Protein AF-0000000082924301 (afdb_homodimer)

Organism: Haematococcus lacustris (NCBI:txid44745)

Structure (mmCIF, N/CA/C/O backbone):
data_AF-0000000082924301-model_v1
#
loop_
_entity.id
_entity.type
_entity.pdbx_description
1 polymer 'CRAL-TRIO domain-containing protein'
#
loop_
_atom_site.group_PDB
_atom_site.id
_atom_site.type_symbol
_atom_site.label_atom_id
_atom_site.label_alt_id
_atom_site.label_comp_id
_atom_site.label_asym_id
_atom_site.label_entity_id
_atom_site.label_seq_id
_atom_site.pdbx_PDB_ins_code
_atom_site.Cartn_x
_atom_site.Cartn_y
_atom_site.Cartn_z
_atom_site.occupancy
_atom_site.B_iso_or_equiv
_atom_site.auth_seq_id
_atom_site.auth_comp_id
_atom_site.auth_asym_id
_atom_site.auth_atom_id
_atom_site.pdbx_PDB_model_num
ATOM 1 N N . MET A 1 1 ? -32.969 -34.094 -11.984 1 27.08 1 MET A N 1
ATOM 2 C CA . MET A 1 1 ? -32.594 -33.188 -13.055 1 27.08 1 MET A CA 1
ATOM 3 C C . MET A 1 1 ? -31.312 -32.438 -12.688 1 27.08 1 MET A C 1
ATOM 5 O O . MET A 1 1 ? -31.266 -31.781 -11.641 1 27.08 1 MET A O 1
ATOM 9 N N . GLN A 1 2 ? -30.109 -32.938 -13.008 1 35.97 2 GLN A N 1
ATOM 10 C CA . GLN A 1 2 ? -28.781 -32.469 -12.633 1 35.97 2 GLN A CA 1
ATOM 11 C C . GLN A 1 2 ? -28.578 -31 -13.039 1 35.97 2 GLN A C 1
ATOM 13 O O . GLN A 1 2 ? -28.922 -30.609 -14.156 1 35.97 2 GLN A O 1
ATOM 18 N N . PRO A 1 3 ? -28.531 -30.078 -12.109 1 34.97 3 PRO A N 1
ATOM 19 C CA . PRO A 1 3 ? -28.453 -28.703 -12.586 1 34.97 3 PRO A CA 1
ATOM 20 C C . PRO A 1 3 ? -27.438 -28.516 -13.703 1 34.97 3 PRO A C 1
ATOM 22 O O . PRO A 1 3 ? -26.438 -29.25 -13.773 1 34.97 3 PRO A O 1
ATOM 25 N N . ALA A 1 4 ? -27.828 -28.078 -14.852 1 37.06 4 ALA A N 1
ATOM 26 C CA . ALA A 1 4 ? -27.031 -27.844 -16.047 1 37.06 4 ALA A CA 1
ATOM 27 C C . ALA A 1 4 ? -25.734 -27.109 -15.703 1 37.06 4 ALA A C 1
ATOM 29 O O . ALA A 1 4 ? -25.672 -26.359 -14.734 1 37.06 4 ALA A O 1
ATOM 30 N N . ALA A 1 5 ? -24.656 -27.625 -16.094 1 37.69 5 ALA A N 1
ATOM 31 C CA . ALA A 1 5 ? -23.297 -27.094 -16.125 1 37.69 5 ALA A CA 1
ATOM 32 C C . ALA A 1 5 ? -23.266 -25.656 -16.609 1 37.69 5 ALA A C 1
ATOM 34 O O . ALA A 1 5 ? -23.922 -25.312 -17.594 1 37.69 5 ALA A O 1
ATOM 35 N N . ASN A 1 6 ? -23.422 -24.672 -15.695 1 35.97 6 ASN A N 1
ATOM 36 C CA . ASN A 1 6 ? -23.266 -23.297 -16.156 1 35.97 6 ASN A CA 1
ATOM 37 C C . ASN A 1 6 ? -22.172 -23.188 -17.234 1 35.97 6 ASN A C 1
ATOM 39 O O . ASN A 1 6 ? -21.062 -23.672 -17.031 1 35.97 6 ASN A O 1
ATOM 43 N N . PRO A 1 7 ? -22.469 -23.188 -18.484 1 33.53 7 PRO A N 1
ATOM 44 C CA . PRO A 1 7 ? -21.469 -23.078 -19.547 1 33.53 7 PRO A CA 1
ATOM 45 C C . PRO A 1 7 ? -20.422 -22 -19.25 1 33.53 7 PRO A C 1
ATOM 47 O O . PRO A 1 7 ? -20.766 -20.828 -19.125 1 33.53 7 PRO A O 1
ATOM 50 N N . THR A 1 8 ? -19.672 -22.188 -18.266 1 33.56 8 THR A N 1
ATOM 51 C CA . THR A 1 8 ? -18.578 -21.234 -18.047 1 33.56 8 THR A CA 1
ATOM 52 C C . THR A 1 8 ? -17.875 -20.906 -19.359 1 33.56 8 THR A C 1
ATOM 54 O O . THR A 1 8 ? -17.422 -21.812 -20.062 1 33.56 8 THR A O 1
ATOM 57 N N . SER A 1 9 ? -18.406 -19.906 -20.109 1 33.94 9 SER A N 1
ATOM 58 C CA . SER A 1 9 ? -18.031 -19.328 -21.391 1 33.94 9 SER A CA 1
ATOM 59 C C . SER A 1 9 ? -16.547 -19.5 -21.672 1 33.94 9 SER A C 1
ATOM 61 O O . SER A 1 9 ? -15.766 -19.75 -20.75 1 33.94 9 SER A O 1
ATOM 63 N N . ALA A 1 10 ? -16.078 -19.062 -22.891 1 34.09 10 ALA A N 1
ATOM 64 C CA . ALA A 1 10 ? -14.812 -18.938 -23.625 1 34.09 10 ALA A CA 1
ATOM 65 C C . ALA A 1 10 ? -13.719 -18.359 -22.719 1 34.09 10 ALA A C 1
ATOM 67 O O . ALA A 1 10 ? -14.016 -17.656 -21.75 1 34.09 10 ALA A O 1
ATOM 68 N N . ALA A 1 11 ? -12.523 -18.781 -22.953 1 35.66 11 ALA A N 1
ATOM 69 C CA . ALA A 1 11 ? -11.227 -18.422 -22.391 1 35.66 11 ALA A CA 1
ATOM 70 C C . ALA A 1 11 ? -11.094 -16.906 -22.234 1 35.66 11 ALA A C 1
ATOM 72 O O . ALA A 1 11 ? -10.984 -16.188 -23.234 1 35.66 11 ALA A O 1
ATOM 73 N N . ASP A 1 12 ? -11.992 -16.219 -21.703 1 37.97 12 ASP A N 1
ATOM 74 C CA . ASP A 1 12 ? -11.523 -14.852 -21.5 1 37.97 12 ASP A CA 1
ATOM 75 C C . ASP A 1 12 ? -10.008 -14.82 -21.328 1 37.97 12 ASP A C 1
ATOM 77 O O . ASP A 1 12 ? -9.43 -15.68 -20.656 1 37.97 12 ASP A O 1
ATOM 81 N N . PRO A 1 13 ? -9.227 -14.234 -22.25 1 38.34 13 PRO A N 1
ATOM 82 C CA . PRO A 1 13 ? -7.789 -14.289 -21.969 1 38.34 13 PRO A CA 1
ATOM 83 C C . PRO A 1 13 ? -7.477 -14.289 -20.484 1 38.34 13 PRO A C 1
ATOM 85 O O . PRO A 1 13 ? -8.039 -13.492 -19.734 1 38.34 13 PRO A O 1
ATOM 88 N N . ARG A 1 14 ? -7.504 -15.328 -19.766 1 42.62 14 ARG A N 1
ATOM 89 C CA . ARG A 1 14 ? -6.953 -15.328 -18.406 1 42.62 14 ARG A CA 1
ATOM 90 C C . ARG A 1 14 ? -5.934 -14.203 -18.234 1 42.62 14 ARG A C 1
ATOM 92 O O . ARG A 1 14 ? -5.062 -14.016 -19.078 1 42.62 14 ARG A O 1
ATOM 99 N N . PRO A 1 15 ? -6.215 -13 -17.828 1 47.31 15 PRO A N 1
ATOM 100 C CA . PRO A 1 15 ? -5.078 -12.078 -17.844 1 47.31 15 PRO A CA 1
ATOM 101 C C . PRO A 1 15 ? -3.734 -12.797 -17.891 1 47.31 15 PRO A C 1
ATOM 103 O O . PRO A 1 15 ? -3.514 -13.75 -17.141 1 47.31 15 PRO A O 1
ATOM 106 N N . ASP A 1 16 ? -3.205 -13.125 -19.016 1 55.97 16 ASP A N 1
ATOM 107 C CA . ASP A 1 16 ? -1.852 -13.656 -19.141 1 55.97 16 ASP A CA 1
ATOM 108 C C . ASP A 1 16 ? -1.044 -13.391 -17.875 1 55.97 16 ASP A C 1
ATOM 110 O O . ASP A 1 16 ? -1.003 -12.258 -17.375 1 55.97 16 ASP A O 1
ATOM 114 N N . HIS A 1 17 ? -0.878 -14.391 -16.953 1 78.94 17 HIS A N 1
ATOM 115 C CA . HIS A 1 17 ? -0.059 -14.336 -15.75 1 78.94 17 HIS A CA 1
ATOM 116 C C . HIS A 1 17 ? 1.259 -13.617 -16.016 1 78.94 17 HIS A C 1
ATOM 118 O O . HIS A 1 17 ? 1.952 -13.914 -16.984 1 78.94 17 HIS A O 1
ATOM 124 N N . ILE A 1 18 ? 1.245 -12.367 -15.547 1 91.69 18 ILE A N 1
ATOM 125 C CA . ILE A 1 18 ? 2.508 -11.641 -15.609 1 91.69 18 ILE A CA 1
ATOM 126 C C . ILE A 1 18 ? 3.646 -12.539 -15.141 1 91.69 18 ILE A C 1
ATOM 128 O O . ILE A 1 18 ? 3.557 -13.164 -14.078 1 91.69 18 ILE A O 1
ATOM 132 N N . THR A 1 19 ? 4.629 -12.758 -16.016 1 93.88 19 THR A N 1
ATOM 133 C CA . THR A 1 19 ? 5.758 -13.609 -15.656 1 93.88 19 THR A CA 1
ATOM 134 C C . THR A 1 19 ? 6.91 -12.773 -15.102 1 93.88 19 THR A C 1
ATOM 136 O O . THR A 1 19 ? 6.977 -11.57 -15.336 1 93.88 19 THR A O 1
ATOM 139 N N . ALA A 1 20 ? 7.809 -13.43 -14.469 1 95.81 20 ALA A N 1
ATOM 140 C CA . ALA A 1 20 ? 8.992 -12.781 -13.906 1 95.81 20 ALA A CA 1
ATOM 141 C C . ALA A 1 20 ? 9.82 -12.117 -15 1 95.81 20 ALA A C 1
ATOM 143 O O . ALA A 1 20 ? 10.375 -11.039 -14.805 1 95.81 20 ALA A O 1
ATOM 144 N N . SER A 1 21 ? 9.883 -12.789 -16.094 1 96.44 21 SER A N 1
ATOM 145 C CA . SER A 1 21 ? 10.68 -12.273 -17.203 1 96.44 21 SER A CA 1
ATOM 146 C C . SER A 1 21 ? 10.117 -10.953 -17.719 1 96.44 21 SER A C 1
ATOM 148 O O . SER A 1 21 ? 10.875 -10.062 -18.125 1 96.4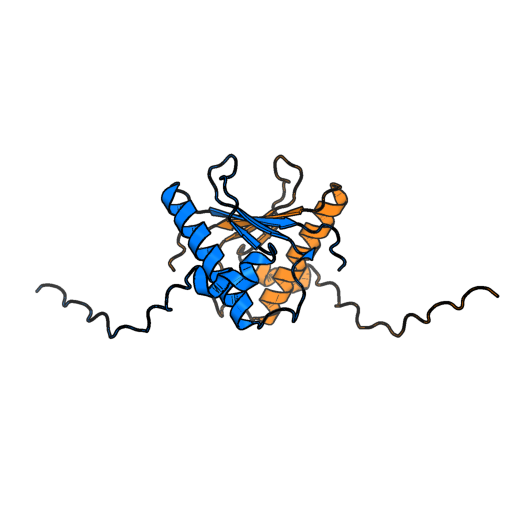4 21 SER A O 1
ATOM 150 N N . GLN A 1 22 ? 8.82 -10.719 -17.719 1 96.62 22 GLN A N 1
ATOM 151 C CA . GLN A 1 22 ? 8.148 -9.539 -18.234 1 96.62 22 GLN A CA 1
ATOM 152 C C . GLN A 1 22 ? 8.43 -8.32 -17.359 1 96.62 22 GLN A C 1
ATOM 154 O O . GLN A 1 22 ? 8.359 -7.18 -17.828 1 96.62 22 GLN A O 1
ATOM 159 N N . VAL A 1 23 ? 8.758 -8.633 -16.125 1 98 23 VAL A N 1
ATOM 160 C CA . VAL A 1 23 ? 8.891 -7.484 -15.234 1 98 23 VAL A CA 1
ATOM 161 C C . VAL A 1 23 ? 10.336 -7.363 -14.758 1 98 23 VAL A C 1
ATOM 163 O O . VAL A 1 23 ? 10.664 -6.473 -13.969 1 98 23 VAL A O 1
ATOM 166 N N . ALA A 1 24 ? 11.242 -8.203 -15.25 1 97.75 24 ALA A N 1
ATOM 167 C CA . ALA A 1 24 ? 12.609 -8.328 -14.742 1 97.75 24 ALA A CA 1
ATOM 168 C C . ALA A 1 24 ? 13.344 -6.992 -14.828 1 97.75 24 ALA A C 1
ATOM 170 O O . ALA A 1 24 ? 14.062 -6.613 -13.906 1 97.75 24 ALA A O 1
ATOM 171 N N . LYS A 1 25 ? 13.195 -6.293 -15.891 1 97.5 25 LYS A N 1
ATOM 172 C CA . LYS A 1 25 ? 13.914 -5.039 -16.094 1 97.5 25 LYS A CA 1
ATOM 173 C C . LYS A 1 25 ? 13.562 -4.02 -15.016 1 97.5 25 LYS A C 1
ATOM 175 O O . LYS A 1 25 ? 14.445 -3.496 -14.328 1 97.5 25 LYS A O 1
ATOM 180 N N . GLU A 1 26 ? 12.281 -3.693 -14.812 1 98 26 GLU A N 1
ATOM 181 C CA . GLU A 1 26 ? 11.891 -2.711 -13.805 1 98 26 GLU A CA 1
ATOM 182 C C . GLU A 1 26 ? 12.078 -3.254 -12.398 1 98 26 GLU A C 1
ATOM 184 O O . GLU A 1 26 ? 12.43 -2.508 -11.477 1 98 26 GLU A O 1
ATOM 189 N N . ALA A 1 27 ? 11.898 -4.578 -12.211 1 98.25 27 ALA A N 1
ATOM 190 C CA . ALA A 1 27 ? 12.148 -5.18 -10.906 1 98.25 27 ALA A CA 1
ATOM 191 C C . ALA A 1 27 ? 13.594 -4.973 -10.477 1 98.25 27 ALA A C 1
ATOM 193 O O . ALA A 1 27 ? 13.875 -4.797 -9.289 1 98.25 27 ALA A O 1
ATOM 194 N N . SER A 1 28 ? 14.484 -4.953 -11.445 1 97.75 28 SER A N 1
ATOM 195 C CA . SER A 1 28 ? 15.914 -4.871 -11.156 1 97.75 28 SER A CA 1
ATOM 196 C C . SER A 1 28 ? 16.281 -3.506 -10.586 1 97.75 28 SER A C 1
ATOM 198 O O . SER A 1 28 ? 17.359 -3.342 -10.008 1 97.75 28 SER A O 1
ATOM 200 N N . SER A 1 29 ? 15.445 -2.457 -10.734 1 97.44 29 SER A N 1
ATOM 201 C CA . SER A 1 29 ? 15.68 -1.152 -10.125 1 97.44 29 SER A CA 1
ATOM 202 C C . SER A 1 29 ? 15.672 -1.244 -8.609 1 97.44 29 SER A C 1
ATOM 204 O O . SER A 1 29 ? 16.234 -0.387 -7.926 1 97.44 29 SER A O 1
ATOM 206 N N . GLY A 1 30 ? 14.938 -2.287 -8.062 1 98 30 GLY A N 1
ATOM 207 C CA . GLY A 1 30 ? 14.82 -2.461 -6.621 1 98 30 GLY A CA 1
ATOM 208 C C . GLY A 1 30 ? 13.758 -1.582 -5.996 1 98 30 GLY A C 1
ATOM 209 O O . GLY A 1 30 ? 13.648 -1.503 -4.77 1 98 30 GLY A O 1
ATOM 210 N N . LYS A 1 31 ? 12.961 -0.924 -6.828 1 98.12 31 LYS A N 1
ATOM 211 C CA . LYS A 1 31 ? 11.984 0.035 -6.316 1 98.12 31 LYS A CA 1
ATOM 212 C C . LYS A 1 31 ? 10.883 -0.668 -5.531 1 98.12 31 LYS A C 1
ATOM 214 O O . LYS A 1 31 ? 10.195 -0.045 -4.719 1 98.12 31 LYS A O 1
ATOM 219 N N . ALA A 1 32 ? 10.688 -1.96 -5.836 1 98.69 32 ALA A N 1
ATOM 220 C CA . ALA A 1 32 ? 9.688 -2.754 -5.133 1 98.69 32 ALA A CA 1
ATOM 221 C C . ALA A 1 32 ? 10 -4.246 -5.227 1 98.69 32 ALA A C 1
ATOM 223 O O . ALA A 1 32 ? 10.492 -4.719 -6.25 1 98.69 32 ALA A O 1
ATOM 224 N N . TYR A 1 33 ? 9.75 -5.004 -4.172 1 98.62 33 TYR A N 1
ATOM 225 C CA . TYR A 1 33 ? 9.969 -6.449 -4.156 1 98.62 33 TYR A CA 1
ATOM 226 C C . TYR A 1 33 ? 9.25 -7.09 -2.971 1 98.62 33 TYR A C 1
ATOM 228 O O . TYR A 1 33 ? 8.906 -6.41 -2.006 1 98.62 33 TYR A O 1
ATOM 236 N N . VAL A 1 34 ? 9.016 -8.344 -3.076 1 98.62 34 VAL A N 1
ATOM 237 C CA . VAL A 1 34 ? 8.477 -9.102 -1.95 1 98.62 34 VAL A CA 1
ATOM 238 C C . VAL A 1 34 ? 9.625 -9.539 -1.032 1 98.62 34 VAL A C 1
ATOM 240 O O . VAL A 1 34 ? 10.578 -10.164 -1.48 1 98.62 34 VAL A O 1
ATOM 243 N N . HIS A 1 35 ? 9.453 -9.148 0.2 1 98 35 HIS A N 1
ATOM 244 C CA . HIS A 1 35 ? 10.492 -9.477 1.164 1 98 35 HIS A CA 1
ATOM 245 C C . HIS A 1 35 ? 10.656 -10.992 1.299 1 98 35 HIS A C 1
ATOM 247 O O . HIS A 1 35 ? 9.672 -11.734 1.236 1 98 35 HIS A O 1
ATOM 253 N N . SER A 1 36 ? 11.844 -11.484 1.541 1 96.12 36 SER A N 1
ATOM 254 C CA . SER A 1 36 ? 12.164 -12.906 1.56 1 96.12 36 SER A CA 1
ATOM 255 C C . SER A 1 36 ? 11.609 -13.586 2.811 1 96.12 36 SER A C 1
ATOM 257 O O . SER A 1 36 ? 11.391 -14.797 2.824 1 96.12 36 SER A O 1
ATOM 259 N N . HIS A 1 37 ? 11.398 -12.805 3.85 1 95.56 37 HIS A N 1
ATOM 260 C CA . HIS A 1 37 ? 10.867 -13.352 5.094 1 95.56 37 HIS A CA 1
ATOM 261 C C . HIS A 1 37 ? 9.469 -12.812 5.387 1 95.56 37 HIS A C 1
ATOM 263 O O . HIS A 1 37 ? 9.148 -11.68 5.023 1 95.56 37 HIS A O 1
ATOM 269 N N . LEU A 1 38 ? 8.695 -13.586 6.078 1 96.69 38 LEU A N 1
ATOM 270 C CA . LEU A 1 38 ? 7.418 -13.133 6.617 1 96.69 38 LEU A CA 1
ATOM 271 C C . LEU A 1 38 ? 7.621 -12.328 7.895 1 96.69 38 LEU A C 1
ATOM 273 O O . LEU A 1 38 ? 8.648 -12.461 8.562 1 96.69 38 LEU A O 1
ATOM 277 N N . ASP A 1 39 ? 6.617 -11.453 8.141 1 95 39 ASP A N 1
ATOM 278 C CA . ASP A 1 39 ? 6.746 -10.727 9.406 1 95 39 ASP A CA 1
ATOM 279 C C . ASP A 1 39 ? 6.469 -11.648 10.594 1 95 39 ASP A C 1
ATOM 281 O O . ASP A 1 39 ? 6.273 -12.852 10.422 1 95 39 ASP A O 1
ATOM 285 N N . VAL A 1 40 ? 6.566 -11.133 11.773 1 91.62 40 VAL A N 1
ATOM 286 C CA . VAL A 1 40 ? 6.488 -11.922 13 1 91.62 40 VAL A CA 1
ATOM 287 C C . VAL A 1 40 ? 5.113 -12.578 13.102 1 91.62 40 VAL A C 1
ATOM 289 O O . VAL A 1 40 ? 4.938 -13.539 13.852 1 91.62 40 VAL A O 1
ATOM 292 N N . TYR A 1 41 ? 4.105 -12.148 12.32 1 93.12 41 TYR A N 1
ATOM 293 C CA . TYR A 1 41 ? 2.754 -12.695 12.359 1 93.12 41 TYR A CA 1
ATOM 294 C C . TYR A 1 41 ? 2.498 -13.594 11.148 1 93.12 41 TYR A C 1
ATOM 296 O O . TYR A 1 41 ? 1.36 -13.992 10.898 1 93.12 41 TYR A O 1
ATOM 304 N N . GLY A 1 42 ? 3.588 -13.828 10.336 1 95.81 42 GLY A N 1
ATOM 305 C CA . GLY A 1 42 ? 3.471 -14.75 9.227 1 95.81 42 GLY A CA 1
ATOM 306 C C . GLY A 1 42 ? 2.914 -14.109 7.969 1 95.81 42 GLY A C 1
ATOM 307 O O . GLY A 1 42 ? 2.361 -14.797 7.105 1 95.81 42 GLY A O 1
ATOM 308 N N . ARG A 1 43 ? 2.971 -12.82 7.945 1 97.94 43 ARG A N 1
ATOM 309 C CA . ARG A 1 43 ? 2.439 -12.109 6.785 1 97.94 43 ARG A CA 1
ATOM 310 C C . ARG A 1 43 ? 3.555 -11.742 5.812 1 97.94 43 ARG A C 1
ATOM 312 O O . ARG A 1 43 ? 4.652 -11.359 6.23 1 97.94 43 ARG A O 1
ATOM 319 N N . PRO A 1 44 ? 3.32 -11.891 4.492 1 98.56 44 PRO A N 1
ATOM 320 C CA . PRO A 1 44 ? 4.289 -11.398 3.508 1 98.56 44 PRO A CA 1
ATOM 321 C C . PRO A 1 44 ? 4.328 -9.875 3.428 1 98.56 44 PRO A C 1
ATOM 323 O O . PRO A 1 44 ? 3.34 -9.211 3.74 1 98.56 44 PRO A O 1
ATOM 326 N N . ALA A 1 45 ? 5.465 -9.391 3.012 1 98.62 45 ALA A N 1
ATOM 327 C CA . ALA A 1 45 ? 5.645 -7.941 2.938 1 98.62 45 ALA A CA 1
ATOM 328 C C . ALA A 1 45 ? 6.184 -7.523 1.57 1 98.62 45 ALA A C 1
ATOM 330 O O . ALA A 1 45 ? 7.137 -8.125 1.063 1 98.62 45 ALA A O 1
ATOM 331 N N . ILE A 1 46 ? 5.508 -6.605 0.96 1 98.75 46 ILE A N 1
ATOM 332 C CA . ILE A 1 46 ? 6.047 -5.926 -0.213 1 98.75 46 ILE A CA 1
ATOM 333 C C . ILE A 1 46 ? 6.766 -4.648 0.217 1 98.75 46 ILE A C 1
ATOM 335 O O . ILE A 1 46 ? 6.188 -3.805 0.905 1 98.75 46 ILE A O 1
ATOM 339 N N . VAL A 1 47 ? 8 -4.531 -0.169 1 98.81 47 VAL A N 1
ATOM 340 C CA . VAL A 1 47 ? 8.805 -3.359 0.159 1 98.81 47 VAL A CA 1
ATOM 341 C C . VAL A 1 47 ? 8.82 -2.396 -1.025 1 98.81 47 VAL A C 1
ATOM 343 O O . VAL A 1 47 ? 9.086 -2.801 -2.16 1 98.81 47 VAL A O 1
ATOM 346 N N . ILE A 1 48 ? 8.461 -1.206 -0.767 1 98.5 48 ILE A N 1
ATOM 347 C CA . ILE A 1 48 ? 8.477 -0.135 -1.758 1 98.5 48 ILE A CA 1
ATOM 348 C C . ILE A 1 48 ? 9.5 0.926 -1.354 1 98.5 48 ILE A C 1
ATOM 350 O O . ILE A 1 48 ? 9.375 1.55 -0.299 1 98.5 48 ILE A O 1
ATOM 354 N N . ARG A 1 49 ? 10.516 1.085 -2.119 1 98 49 ARG A N 1
ATOM 355 C CA . ARG A 1 49 ? 11.523 2.113 -1.905 1 98 49 ARG A CA 1
ATOM 356 C C . ARG A 1 49 ? 11.234 3.352 -2.746 1 98 49 ARG A C 1
ATOM 358 O O . ARG A 1 49 ? 11.609 3.416 -3.918 1 98 49 ARG A O 1
ATOM 365 N N . THR A 1 50 ? 10.633 4.395 -2.104 1 96 50 THR A N 1
ATOM 366 C CA . THR A 1 50 ? 10.031 5.52 -2.811 1 96 50 THR A CA 1
ATOM 367 C C . THR A 1 50 ? 11.094 6.328 -3.543 1 96 50 THR A C 1
ATOM 369 O O . THR A 1 50 ? 10.836 6.875 -4.621 1 96 50 THR A O 1
ATOM 372 N N . ARG A 1 51 ? 12.266 6.301 -3.004 1 94.12 51 ARG A N 1
ATOM 373 C CA . ARG A 1 51 ? 13.352 7.074 -3.604 1 94.12 51 ARG A CA 1
ATOM 374 C C . ARG A 1 51 ? 13.719 6.52 -4.977 1 94.12 51 ARG A C 1
ATOM 376 O O . ARG A 1 51 ? 14.266 7.242 -5.812 1 94.12 51 ARG A O 1
ATOM 383 N N . LEU A 1 52 ? 13.414 5.27 -5.238 1 96.06 52 LEU A N 1
ATOM 384 C CA . LEU A 1 52 ? 13.781 4.617 -6.484 1 96.06 52 LEU A CA 1
ATOM 385 C C . LEU A 1 52 ? 12.641 4.676 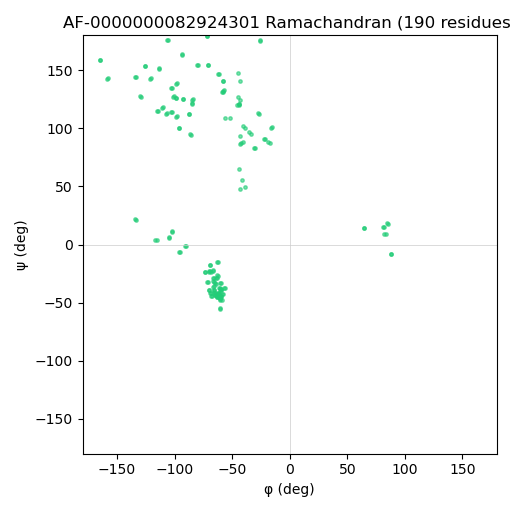-7.492 1 96.06 52 LEU A C 1
ATOM 387 O O . LEU A 1 52 ? 12.797 4.254 -8.641 1 96.06 52 LEU A O 1
ATOM 391 N N . HIS A 1 53 ? 11.5 5.184 -6.992 1 93.75 53 HIS A N 1
ATOM 392 C CA . HIS A 1 53 ? 10.367 5.371 -7.883 1 93.75 53 HIS A CA 1
ATOM 393 C C . HIS A 1 53 ? 10.438 6.723 -8.586 1 93.75 53 HIS A C 1
ATOM 395 O O . HIS A 1 53 ? 9.961 7.73 -8.055 1 93.75 53 HIS A O 1
ATOM 401 N N . VAL A 1 54 ? 10.977 6.738 -9.766 1 91.69 54 VAL A N 1
ATOM 402 C CA . VAL A 1 54 ? 11.102 7.949 -10.57 1 91.69 54 VAL A CA 1
ATOM 403 C C . VAL A 1 54 ? 10.039 7.961 -11.664 1 91.69 54 VAL A C 1
ATOM 405 O O . VAL A 1 54 ? 10.039 7.105 -12.555 1 91.69 54 VAL A O 1
ATOM 408 N N . VAL A 1 55 ? 9.133 8.945 -11.508 1 88.44 55 VAL A N 1
ATOM 409 C CA . VAL A 1 55 ? 8.047 9.062 -12.477 1 88.44 55 VAL A CA 1
ATOM 410 C C . VAL A 1 55 ? 8.633 9.211 -13.883 1 88.44 55 VAL A C 1
ATOM 412 O O . VAL A 1 55 ? 9.562 9.992 -14.094 1 88.44 55 VAL A O 1
ATOM 415 N N . GLY A 1 56 ? 8.078 8.414 -14.812 1 93.56 56 GLY A N 1
ATOM 416 C CA . GLY A 1 56 ? 8.492 8.539 -16.203 1 93.56 56 GLY A CA 1
ATOM 417 C C . GLY A 1 56 ? 9.703 7.688 -16.547 1 93.56 56 GLY A C 1
ATOM 418 O O . GLY A 1 56 ? 10.07 7.574 -17.719 1 93.56 56 GLY A O 1
ATOM 419 N N . GLN A 1 57 ? 10.344 7.086 -15.648 1 95.88 57 GLN A N 1
ATOM 420 C CA . GLN A 1 57 ? 11.508 6.246 -15.883 1 95.88 57 GLN A CA 1
ATOM 421 C C . GLN A 1 57 ? 11.133 4.996 -16.672 1 95.88 57 GLN A C 1
ATOM 423 O O . GLN A 1 57 ? 11.93 4.508 -17.484 1 95.88 57 GLN A O 1
ATOM 428 N N . TYR A 1 58 ? 9.93 4.422 -16.422 1 96.56 58 TYR A N 1
ATOM 429 C CA . TYR A 1 58 ? 9.375 3.273 -17.125 1 96.56 58 TYR A CA 1
ATOM 430 C C . TYR A 1 58 ? 7.988 3.588 -17.672 1 96.56 58 TYR A C 1
ATOM 432 O O . TYR A 1 58 ? 7.281 4.441 -17.125 1 96.56 58 TYR A O 1
ATOM 440 N N . PRO A 1 59 ? 7.629 2.887 -18.734 1 96.69 59 PRO A N 1
ATOM 441 C CA . PRO A 1 59 ? 6.23 3.016 -19.156 1 96.69 59 PRO A CA 1
ATOM 442 C C . PRO A 1 59 ? 5.242 2.635 -18.062 1 96.69 59 PRO A C 1
ATOM 444 O O . PRO A 1 59 ? 5.484 1.684 -17.312 1 96.69 59 PRO A O 1
ATOM 447 N N . ILE A 1 60 ? 4.16 3.406 -17.984 1 95.25 60 ILE A N 1
ATOM 448 C CA . ILE A 1 60 ? 3.184 3.225 -16.922 1 95.25 60 ILE A CA 1
ATOM 449 C C . ILE A 1 60 ? 2.668 1.787 -16.938 1 95.25 60 ILE A C 1
ATOM 451 O O . ILE A 1 60 ? 2.422 1.2 -15.875 1 95.25 60 ILE A O 1
ATOM 455 N N . ASN A 1 61 ? 2.482 1.197 -18.094 1 95.19 61 ASN A N 1
ATOM 456 C CA . ASN A 1 61 ? 1.981 -0.169 -18.188 1 95.19 61 ASN A CA 1
ATOM 457 C C . ASN A 1 61 ? 2.977 -1.173 -17.625 1 95.19 61 ASN A C 1
ATOM 459 O O . ASN A 1 61 ? 2.578 -2.199 -17.062 1 95.19 61 ASN A O 1
ATOM 463 N N . ASP A 1 62 ? 4.25 -0.902 -17.734 1 96.38 62 ASP A N 1
ATOM 464 C CA . ASP A 1 62 ? 5.262 -1.767 -17.141 1 96.38 62 ASP A CA 1
ATOM 465 C C . ASP A 1 62 ? 5.203 -1.708 -15.609 1 96.38 62 ASP A C 1
ATOM 467 O O . ASP A 1 62 ? 5.305 -2.738 -14.938 1 96.38 62 ASP A O 1
ATOM 471 N N . SER A 1 63 ? 5.078 -0.532 -15.133 1 96.38 63 SER A N 1
ATOM 472 C CA . SER A 1 63 ? 4.953 -0.358 -13.688 1 96.38 63 SER A CA 1
ATOM 473 C C . SER A 1 63 ? 3.713 -1.062 -13.148 1 96.38 63 SER A C 1
ATOM 475 O O . SER A 1 63 ? 3.748 -1.66 -12.07 1 96.38 63 SER A O 1
ATOM 477 N N . LYS A 1 64 ? 2.682 -1.009 -13.906 1 95.88 64 LYS A N 1
ATOM 478 C CA . LYS A 1 64 ? 1.465 -1.718 -13.523 1 95.88 64 LYS A CA 1
ATOM 479 C C . LYS A 1 64 ? 1.691 -3.227 -13.5 1 95.88 64 LYS A C 1
ATOM 481 O O . LYS A 1 64 ? 1.264 -3.912 -12.57 1 95.88 64 LYS A O 1
ATOM 486 N N . ARG A 1 65 ? 2.359 -3.746 -14.492 1 96.81 65 ARG A N 1
ATOM 487 C CA . ARG A 1 65 ? 2.646 -5.176 -14.555 1 96.81 65 ARG A CA 1
ATOM 488 C C . ARG A 1 65 ? 3.49 -5.617 -13.359 1 96.81 65 ARG A C 1
ATOM 490 O O . ARG A 1 65 ? 3.234 -6.664 -12.766 1 96.81 65 ARG A O 1
ATOM 497 N N . LEU A 1 66 ? 4.473 -4.777 -13.047 1 98 66 LEU A N 1
ATOM 498 C CA . LEU A 1 66 ? 5.293 -5.105 -11.883 1 98 66 LEU A CA 1
ATOM 499 C C . LEU A 1 66 ? 4.453 -5.148 -10.617 1 98 66 LEU A C 1
ATOM 501 O O . LEU A 1 66 ? 4.57 -6.086 -9.82 1 98 66 LEU A O 1
ATOM 505 N N . ALA A 1 67 ? 3.623 -4.219 -10.453 1 97.38 67 ALA A N 1
ATOM 506 C CA . ALA A 1 67 ? 2.768 -4.168 -9.266 1 97.38 67 ALA A CA 1
ATOM 507 C C . ALA A 1 67 ? 1.886 -5.406 -9.172 1 97.38 67 ALA A C 1
ATOM 509 O O . ALA A 1 67 ? 1.816 -6.051 -8.125 1 97.38 67 ALA A O 1
ATOM 510 N N . VAL A 1 68 ? 1.247 -5.762 -10.266 1 96.75 68 VAL A N 1
ATOM 511 C CA . VAL A 1 68 ? 0.352 -6.914 -10.289 1 96.75 68 VAL A CA 1
ATOM 512 C C . VAL A 1 68 ? 1.137 -8.188 -9.984 1 96.75 68 VAL A C 1
ATOM 514 O O . VAL A 1 68 ? 0.683 -9.031 -9.211 1 96.75 68 VAL A O 1
ATOM 517 N N . PHE A 1 69 ? 2.305 -8.25 -10.57 1 97.88 69 PHE A N 1
ATOM 518 C CA . PHE A 1 69 ? 3.162 -9.414 -10.359 1 97.88 69 PHE A CA 1
ATOM 519 C C . PHE A 1 69 ? 3.508 -9.562 -8.883 1 97.88 69 PHE A C 1
ATOM 521 O O . PHE A 1 69 ? 3.379 -10.656 -8.32 1 97.88 69 PHE A O 1
ATOM 528 N N . LEU A 1 70 ? 3.891 -8.516 -8.234 1 97.94 70 LEU A N 1
ATOM 529 C CA . LEU A 1 70 ? 4.301 -8.547 -6.832 1 97.94 70 LEU A CA 1
ATOM 530 C C . LEU A 1 70 ? 3.107 -8.805 -5.918 1 97.94 70 LEU A C 1
ATOM 532 O O . LEU A 1 70 ? 3.219 -9.547 -4.938 1 97.94 70 LEU A O 1
ATOM 536 N N . ILE A 1 71 ? 1.967 -8.211 -6.234 1 96.56 71 ILE A N 1
ATOM 537 C CA . ILE A 1 71 ? 0.754 -8.414 -5.449 1 96.56 71 ILE A CA 1
ATOM 538 C C . ILE A 1 71 ? 0.33 -9.883 -5.527 1 96.56 71 ILE A C 1
ATOM 540 O O . ILE A 1 71 ? 0.041 -10.508 -4.504 1 96.56 71 ILE A O 1
ATOM 544 N N . ASP A 1 72 ? 0.374 -10.453 -6.703 1 95.31 72 ASP A N 1
ATOM 545 C CA . ASP A 1 72 ? 0.038 -11.859 -6.891 1 95.31 72 ASP A CA 1
ATOM 546 C C . ASP A 1 72 ? 0.979 -12.758 -6.09 1 95.31 72 ASP A C 1
ATOM 548 O O . ASP A 1 72 ? 0.538 -13.727 -5.465 1 95.31 72 ASP A O 1
ATOM 552 N N . GLN A 1 73 ? 2.203 -12.422 -6.188 1 97.06 73 GLN A N 1
ATOM 553 C CA . GLN A 1 73 ? 3.199 -13.188 -5.441 1 97.06 73 GLN A CA 1
ATOM 554 C C . GLN A 1 73 ? 2.934 -13.117 -3.941 1 97.06 73 GLN A C 1
ATOM 556 O O . GLN A 1 73 ? 2.994 -14.133 -3.246 1 97.06 73 GLN A O 1
ATOM 561 N N . ALA A 1 74 ? 2.648 -11.938 -3.455 1 97.81 74 ALA A N 1
ATOM 562 C CA . ALA A 1 74 ? 2.385 -11.742 -2.031 1 97.81 74 ALA A CA 1
ATOM 563 C C . ALA A 1 74 ? 1.1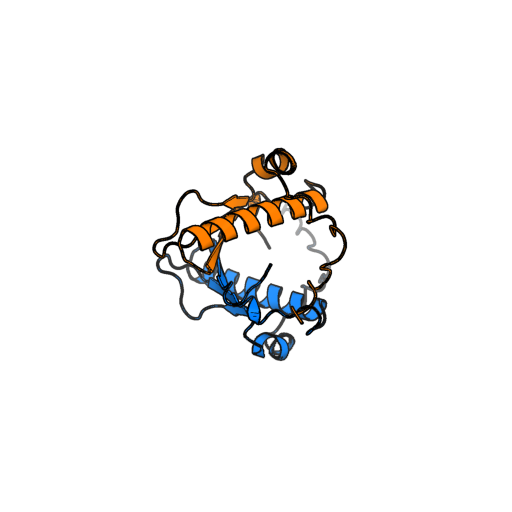05 -12.453 -1.606 1 97.81 74 ALA A C 1
ATOM 565 O O . ALA A 1 74 ? 1.046 -13.039 -0.525 1 97.81 74 ALA A O 1
ATOM 566 N N . ILE A 1 75 ? 0.072 -12.438 -2.439 1 96.44 75 ILE A N 1
ATOM 567 C CA . ILE A 1 75 ? -1.181 -13.125 -2.146 1 96.44 75 ILE A CA 1
ATOM 568 C C . ILE A 1 75 ? -0.933 -14.625 -2.045 1 96.44 75 ILE A C 1
ATOM 570 O O . ILE A 1 75 ? -1.402 -15.281 -1.11 1 96.44 75 ILE A O 1
ATOM 574 N N . ALA A 1 76 ? -0.157 -15.18 -3.018 1 95.69 76 ALA A N 1
ATOM 575 C CA . ALA A 1 76 ? 0.161 -16.609 -3.01 1 95.69 76 ALA A CA 1
ATOM 576 C C . ALA A 1 76 ? 0.896 -17 -1.731 1 95.69 76 ALA A C 1
ATOM 578 O O . ALA A 1 76 ? 0.607 -18.031 -1.136 1 95.69 76 ALA A O 1
ATOM 579 N N . GLN A 1 77 ? 1.79 -16.141 -1.285 1 97.19 77 GLN A N 1
ATOM 580 C CA . GLN A 1 77 ? 2.543 -16.406 -0.064 1 97.19 77 GLN A CA 1
ATOM 581 C C . GLN A 1 77 ? 1.637 -16.344 1.163 1 97.19 77 GLN A C 1
ATOM 583 O O . GLN A 1 77 ? 1.777 -17.156 2.084 1 97.19 77 GLN A O 1
ATOM 588 N N . ALA A 1 78 ? 0.766 -15.367 1.166 1 97.06 78 ALA A N 1
ATOM 589 C CA . ALA A 1 78 ? -0.178 -15.258 2.275 1 97.06 78 ALA A CA 1
ATOM 590 C C . ALA A 1 78 ? -1.051 -16.5 2.381 1 97.06 78 ALA A C 1
ATOM 592 O O . ALA A 1 78 ? -1.203 -17.078 3.467 1 97.06 78 ALA A O 1
ATOM 593 N N . GLN A 1 79 ? -1.529 -16.953 1.24 1 95.06 79 GLN A N 1
ATOM 594 C CA . GLN A 1 79 ? -2.391 -18.141 1.201 1 95.06 79 GLN A CA 1
ATOM 595 C C . GLN A 1 79 ? -1.634 -19.391 1.642 1 95.06 79 GLN A C 1
ATOM 597 O O . GLN A 1 79 ? -2.154 -20.188 2.414 1 95.06 79 GLN A O 1
ATOM 602 N N . ALA A 1 80 ? -0.391 -19.484 1.171 1 96.19 80 ALA A N 1
ATOM 603 C CA . ALA A 1 80 ? 0.433 -20.641 1.526 1 96.19 80 ALA A CA 1
ATOM 604 C C . ALA A 1 80 ? 0.69 -20.688 3.029 1 96.19 80 ALA A C 1
ATOM 606 O O . ALA A 1 80 ? 0.8 -21.766 3.613 1 96.19 80 ALA A O 1
ATOM 607 N N . ALA A 1 81 ? 0.714 -19.5 3.715 1 96.12 81 ALA A N 1
ATOM 608 C CA . ALA A 1 81 ? 0.976 -19.406 5.148 1 96.12 81 ALA A CA 1
ATOM 609 C C . ALA A 1 81 ? -0.321 -19.484 5.949 1 96.12 81 ALA A C 1
ATOM 611 O O . ALA A 1 81 ? -0.304 -19.391 7.18 1 96.12 81 ALA A O 1
ATOM 612 N N . GLY A 1 82 ? -1.46 -19.594 5.219 1 95.75 82 GLY A N 1
ATOM 613 C CA . GLY A 1 82 ? -2.758 -19.703 5.863 1 95.75 82 GLY A CA 1
ATOM 614 C C . GLY A 1 82 ? -3.324 -18.359 6.305 1 95.75 82 GLY A C 1
ATOM 615 O O . GLY A 1 82 ? -4.203 -18.312 7.168 1 95.75 82 GLY A O 1
ATOM 616 N N . GLY A 1 83 ? -2.695 -17.359 5.75 1 96.81 83 GLY A N 1
ATOM 617 C CA . GLY A 1 83 ? -3.139 -16.031 6.16 1 96.81 83 GLY A CA 1
ATOM 618 C C . GLY A 1 83 ? -3.951 -15.32 5.094 1 96.81 83 GLY A C 1
ATOM 619 O O . GLY A 1 83 ? -4.141 -15.844 3.994 1 96.81 83 GLY A O 1
ATOM 620 N N . GLU A 1 84 ? -4.449 -14.102 5.508 1 96.19 84 GLU A N 1
ATOM 621 C CA . GLU A 1 84 ? -5.309 -13.32 4.625 1 96.19 84 GLU A CA 1
ATOM 622 C C . GLU A 1 84 ? -4.883 -11.852 4.598 1 96.19 84 GLU A C 1
ATOM 624 O O . GLU A 1 84 ? -5.691 -10.969 4.297 1 96.19 84 GLU A O 1
ATOM 629 N N . GLN A 1 85 ? -3.65 -11.609 4.957 1 98.19 85 GLN A N 1
ATOM 630 C CA . GLN A 1 85 ? -3.166 -10.234 4.98 1 98.19 85 GLN A CA 1
ATOM 631 C C . GLN A 1 85 ? -1.792 -10.125 4.324 1 98.19 85 GLN A C 1
ATOM 633 O O . GLN A 1 85 ? -0.977 -11.047 4.418 1 98.19 85 GLN A O 1
ATOM 638 N N . ILE A 1 86 ? -1.589 -9.023 3.643 1 98.31 86 ILE A N 1
ATOM 639 C CA . ILE A 1 86 ? -0.296 -8.648 3.08 1 98.31 86 ILE A CA 1
ATOM 640 C C . ILE A 1 86 ? 0.146 -7.309 3.66 1 98.31 86 ILE A C 1
ATOM 642 O O . ILE A 1 86 ? -0.673 -6.402 3.844 1 98.31 86 ILE A O 1
ATOM 646 N N . LEU A 1 87 ? 1.434 -7.16 3.9 1 98.44 87 LEU A N 1
ATOM 647 C CA . LEU A 1 87 ? 1.991 -5.898 4.379 1 98.44 87 LEU A CA 1
ATOM 648 C C . LEU A 1 87 ? 2.682 -5.145 3.248 1 98.44 87 LEU A C 1
ATOM 650 O O . LEU A 1 87 ? 3.406 -5.742 2.449 1 98.44 87 LEU A O 1
ATOM 654 N N . GLY A 1 88 ? 2.43 -3.916 3.164 1 98.56 88 GLY A N 1
ATOM 655 C CA . GLY A 1 88 ? 3.271 -2.992 2.424 1 98.56 88 GLY A CA 1
ATOM 656 C C . GLY A 1 88 ? 4.199 -2.184 3.312 1 98.56 88 GLY A C 1
ATOM 657 O O . GLY A 1 88 ? 3.768 -1.634 4.328 1 98.56 88 GLY A O 1
ATOM 658 N N . ILE A 1 89 ? 5.457 -2.16 3.039 1 98.25 89 ILE A N 1
ATOM 659 C CA . ILE A 1 89 ? 6.41 -1.292 3.719 1 98.25 89 ILE A CA 1
ATOM 660 C C . ILE A 1 89 ? 6.848 -0.171 2.777 1 98.25 89 ILE A C 1
ATOM 662 O O . ILE A 1 89 ? 7.523 -0.421 1.776 1 98.25 89 ILE A O 1
ATOM 666 N N . PHE A 1 90 ? 6.473 0.994 3.09 1 98.19 90 PHE A N 1
ATOM 667 C CA . PHE A 1 90 ? 6.852 2.166 2.312 1 98.19 90 PHE A CA 1
ATOM 668 C C . PHE A 1 90 ? 8.047 2.873 2.943 1 98.19 90 PHE A C 1
ATOM 670 O O . PHE A 1 90 ? 7.934 3.439 4.035 1 98.19 90 PHE A O 1
ATOM 677 N N . ASP A 1 91 ? 9.141 2.807 2.301 1 97.75 91 ASP A N 1
ATOM 678 C CA . ASP A 1 91 ? 10.383 3.457 2.717 1 97.75 91 ASP A CA 1
ATOM 679 C C . ASP A 1 91 ? 10.461 4.887 2.18 1 97.75 91 ASP A C 1
ATOM 681 O O . ASP A 1 91 ? 10.609 5.094 0.974 1 97.75 91 ASP A O 1
ATOM 685 N N . LEU A 1 92 ? 10.391 5.926 3.062 1 95.94 92 LEU A N 1
ATOM 686 C CA . LEU A 1 92 ? 10.266 7.324 2.66 1 95.94 92 LEU A CA 1
ATOM 687 C C . LEU A 1 92 ? 11.602 8.039 2.77 1 95.94 92 LEU A C 1
ATOM 689 O O . LEU A 1 92 ? 11.672 9.266 2.666 1 95.94 92 LEU A O 1
ATOM 693 N N . ARG A 1 93 ? 12.633 7.242 2.973 1 92.38 93 ARG A N 1
ATOM 694 C CA . ARG A 1 93 ? 13.945 7.871 3.041 1 92.38 93 ARG A CA 1
ATOM 695 C C . ARG A 1 93 ? 14.258 8.641 1.76 1 92.38 93 ARG A C 1
ATOM 697 O O . ARG A 1 93 ? 14.047 8.125 0.659 1 92.38 93 ARG A O 1
ATOM 704 N N . ASP A 1 94 ? 14.703 9.867 1.941 1 88.62 94 ASP A N 1
ATOM 705 C CA . ASP A 1 94 ? 15.086 10.766 0.856 1 88.62 94 ASP A CA 1
ATOM 706 C C . ASP A 1 94 ? 13.883 11.109 -0.02 1 88.62 94 ASP A C 1
ATOM 708 O O . ASP A 1 94 ? 14.039 11.43 -1.2 1 88.62 94 ASP A O 1
ATOM 712 N N . PHE A 1 95 ? 12.727 10.773 0.578 1 82.44 95 PHE A N 1
ATOM 713 C CA . PHE A 1 95 ? 11.508 11.164 -0.123 1 82.44 95 PHE A CA 1
ATOM 714 C C . PHE A 1 95 ? 11.117 12.594 0.223 1 82.44 95 PHE A C 1
ATOM 716 O O . PHE A 1 95 ? 11.086 12.969 1.397 1 82.44 95 PHE A O 1
ATOM 723 N N . GLN A 1 96 ? 11.008 13.43 -0.695 1 70.94 96 GLN A N 1
ATOM 724 C CA . GLN A 1 96 ?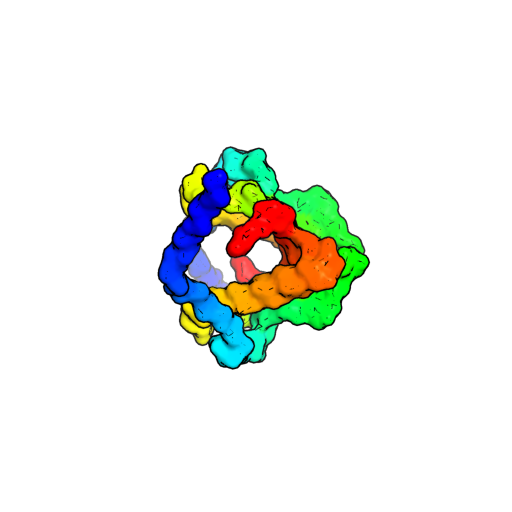 10.586 14.812 -0.491 1 70.94 96 GLN A CA 1
ATOM 725 C C . GLN A 1 96 ? 9.203 15.055 -1.102 1 70.94 96 GLN A C 1
ATOM 727 O O . GLN A 1 96 ? 8.914 14.57 -2.193 1 70.94 96 GLN A O 1
ATOM 732 N N . VAL A 1 97 ? 8.164 15.406 -0.364 1 59.22 97 VAL A N 1
ATOM 733 C CA . VAL A 1 97 ? 6.832 15.727 -0.863 1 59.22 97 VAL A CA 1
ATOM 734 C C . VAL A 1 97 ? 6.781 17.188 -1.306 1 59.22 97 VAL A C 1
ATOM 736 O O . VAL A 1 97 ? 7.543 18.016 -0.809 1 59.22 97 VAL A O 1
ATOM 739 N N . MET B 1 1 ? 27 41.438 -1.571 1 26.52 1 MET B N 1
ATOM 740 C CA . MET B 1 1 ? 25.828 41.312 -2.441 1 26.52 1 MET B CA 1
ATOM 741 C C . MET B 1 1 ? 24.984 40.094 -2.037 1 26.52 1 MET B C 1
ATOM 743 O O . MET B 1 1 ? 25.5 38.969 -1.973 1 26.52 1 MET B O 1
ATOM 747 N N . GLN B 1 2 ? 24.047 40.219 -1.097 1 35.88 2 GLN B N 1
ATOM 748 C CA . GLN B 1 2 ? 23.219 39.188 -0.504 1 35.88 2 GLN B CA 1
ATOM 749 C C . GLN B 1 2 ? 22.5 38.344 -1.58 1 35.88 2 GLN B C 1
ATOM 751 O O . GLN B 1 2 ? 21.984 38.906 -2.545 1 35.88 2 GLN B O 1
ATOM 756 N N . PRO B 1 3 ? 22.875 37.125 -1.773 1 34.75 3 PRO B N 1
ATOM 757 C CA . PRO B 1 3 ? 22.219 36.438 -2.895 1 34.75 3 PRO B CA 1
ATOM 758 C C . PRO B 1 3 ? 20.719 36.688 -2.939 1 34.75 3 PRO B C 1
ATOM 760 O O . PRO B 1 3 ? 20.094 36.875 -1.896 1 34.75 3 PRO B O 1
ATOM 763 N N . ALA B 1 4 ? 20.203 37.25 -3.996 1 36.34 4 ALA B N 1
ATOM 764 C CA . ALA B 1 4 ? 18.797 37.531 -4.25 1 36.34 4 ALA B CA 1
ATOM 765 C C . ALA B 1 4 ? 17.906 36.375 -3.855 1 36.34 4 ALA B C 1
ATOM 767 O O . ALA B 1 4 ? 18.344 35.219 -3.904 1 36.34 4 ALA B O 1
ATOM 768 N N . ALA B 1 5 ? 16.984 36.594 -3.059 1 37.31 5 ALA B N 1
ATOM 769 C CA . ALA B 1 5 ? 15.852 35.781 -2.68 1 37.31 5 ALA B CA 1
ATOM 770 C C . ALA B 1 5 ? 15.25 35.062 -3.896 1 37.31 5 ALA B C 1
ATOM 772 O O . ALA B 1 5 ? 15.078 35.688 -4.949 1 37.31 5 ALA B O 1
ATOM 773 N N . ASN B 1 6 ? 15.75 33.875 -4.23 1 35 6 ASN B N 1
ATOM 774 C CA . ASN B 1 6 ? 15.086 33.156 -5.316 1 35 6 ASN B CA 1
ATOM 775 C C . ASN B 1 6 ? 13.578 33.406 -5.328 1 35 6 ASN B C 1
ATOM 777 O O . ASN B 1 6 ? 12.906 33.25 -4.309 1 35 6 ASN B O 1
ATOM 781 N N . PRO B 1 7 ? 13.07 34.344 -6.102 1 33.66 7 PRO B N 1
ATOM 782 C CA . PRO B 1 7 ? 11.633 34.594 -6.168 1 33.66 7 PRO B CA 1
ATOM 783 C C . PRO B 1 7 ? 10.789 33.344 -6.188 1 33.66 7 PRO B C 1
ATOM 785 O O . PRO B 1 7 ? 10.852 32.562 -7.148 1 33.66 7 PRO B O 1
ATOM 788 N N . THR B 1 8 ? 10.945 32.531 -5.266 1 33.44 8 THR B N 1
ATOM 789 C CA . THR B 1 8 ? 10.062 31.375 -5.297 1 33.44 8 THR B CA 1
ATOM 790 C C . THR B 1 8 ? 8.633 31.797 -5.637 1 33.44 8 THR B C 1
ATOM 792 O O . THR B 1 8 ? 8.094 32.719 -5.035 1 33.44 8 THR B O 1
ATOM 795 N N . SER B 1 9 ? 8.273 31.75 -6.945 1 33.84 9 SER B N 1
ATOM 796 C CA . SER B 1 9 ? 7.074 32.062 -7.715 1 33.84 9 SER B CA 1
ATOM 797 C C . SER B 1 9 ? 5.82 31.953 -6.855 1 33.84 9 SER B C 1
ATOM 799 O O . SER B 1 9 ? 5.844 31.312 -5.797 1 33.84 9 SER B O 1
ATOM 801 N N . ALA B 1 10 ? 4.645 32.312 -7.426 1 33.12 10 ALA B N 1
ATOM 802 C CA . ALA B 1 10 ? 3.215 32.344 -7.129 1 33.12 10 ALA B CA 1
ATOM 803 C C . ALA B 1 10 ? 2.773 31.047 -6.434 1 33.12 10 ALA B C 1
ATOM 805 O O . ALA B 1 10 ? 3.369 30 -6.641 1 33.12 10 ALA B O 1
ATOM 806 N N . ALA B 1 11 ? 1.917 31.172 -5.492 1 35.75 11 ALA B N 1
ATOM 807 C CA . ALA B 1 11 ? 1.168 30.188 -4.707 1 35.75 11 ALA B CA 1
ATOM 808 C C . ALA B 1 11 ? 0.711 29.016 -5.582 1 35.75 11 ALA B C 1
ATOM 810 O O . ALA B 1 11 ? -0.168 29.188 -6.43 1 35.75 11 ALA B O 1
ATOM 811 N N . ASP B 1 12 ? 1.5 28.406 -6.359 1 37.97 12 ASP B N 1
ATOM 812 C CA . ASP B 1 12 ? 0.855 27.219 -6.887 1 37.97 12 ASP B CA 1
ATOM 813 C C . ASP B 1 12 ? -0.217 26.703 -5.93 1 37.97 12 ASP B C 1
ATOM 815 O O . ASP B 1 12 ? -0.007 26.656 -4.719 1 37.97 12 ASP B O 1
ATOM 819 N N . PRO B 1 13 ? -1.519 26.75 -6.254 1 37.81 13 PRO B N 1
ATOM 820 C CA . PRO B 1 13 ? -2.443 26.25 -5.23 1 37.81 13 PRO B CA 1
ATO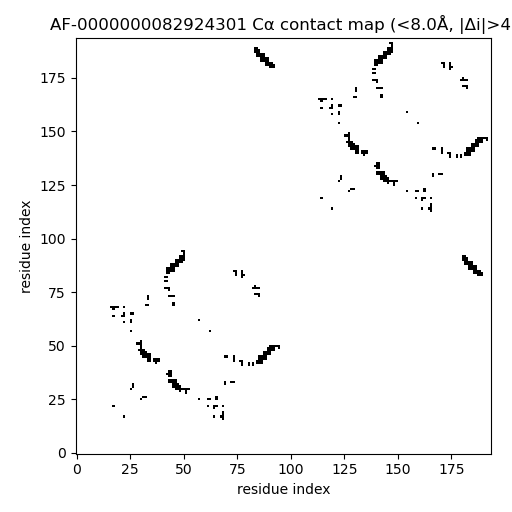M 821 C C . PRO B 1 13 ? -1.832 25.156 -4.367 1 37.81 13 PRO B C 1
ATOM 823 O O . PRO B 1 13 ? -1.213 24.234 -4.891 1 37.81 13 PRO B O 1
ATOM 826 N N . ARG B 1 14 ? -1.081 25.375 -3.346 1 42.31 14 ARG B N 1
ATOM 827 C CA . ARG B 1 14 ? -0.737 24.312 -2.412 1 42.31 14 ARG B CA 1
ATOM 828 C C . ARG B 1 14 ? -1.746 23.172 -2.488 1 42.31 14 ARG B C 1
ATOM 830 O O . ARG B 1 14 ? -2.957 23.406 -2.5 1 42.31 14 ARG B O 1
ATOM 837 N N . PRO B 1 15 ? -1.647 22.141 -3.266 1 47.38 15 PRO B N 1
ATOM 838 C CA . PRO B 1 15 ? -2.795 21.234 -3.209 1 47.38 15 PRO B CA 1
ATOM 839 C C . PRO B 1 15 ? -3.656 21.453 -1.968 1 47.38 15 PRO B C 1
ATOM 841 O O . PRO B 1 15 ? -3.133 21.531 -0.853 1 47.38 15 PRO B O 1
ATOM 844 N N . ASP B 1 16 ? -4.613 22.328 -1.968 1 55.5 16 ASP B N 1
ATOM 845 C CA . ASP B 1 16 ? -5.574 22.453 -0.876 1 55.5 16 ASP B CA 1
ATOM 846 C C . ASP B 1 16 ? -5.547 21.219 0.022 1 55.5 16 ASP B C 1
ATOM 848 O O . ASP B 1 16 ? -5.598 20.078 -0.465 1 55.5 16 ASP B O 1
ATOM 852 N N . HIS B 1 17 ? -4.879 21.25 1.216 1 78.62 17 HIS B N 1
ATOM 853 C CA . HIS B 1 17 ? -4.832 20.203 2.236 1 78.62 17 HIS B CA 1
ATOM 854 C C . HIS B 1 17 ? -6.184 19.531 2.391 1 78.62 17 HIS B C 1
ATOM 856 O O . HIS B 1 17 ? -7.211 20.188 2.541 1 78.62 17 HIS B O 1
ATOM 862 N N . ILE B 1 18 ? -6.234 18.359 1.736 1 91.5 18 ILE B N 1
ATOM 863 C CA . ILE B 1 18 ? -7.438 17.562 1.949 1 91.5 18 ILE B CA 1
ATOM 864 C C . ILE B 1 18 ? -7.793 17.562 3.436 1 91.5 18 ILE B C 1
ATOM 866 O O . ILE B 1 18 ? -6.934 17.281 4.281 1 91.5 18 ILE B O 1
ATOM 870 N N . THR B 1 19 ? -8.992 18.031 3.77 1 93.81 19 THR B N 1
ATOM 871 C CA . THR B 1 19 ? -9.422 18.062 5.164 1 93.81 19 THR B CA 1
ATOM 872 C C . THR B 1 19 ? -10.211 16.812 5.52 1 93.81 19 THR B C 1
ATOM 874 O O . THR B 1 19 ? -10.719 16.125 4.633 1 93.81 19 THR B O 1
ATOM 877 N N . ALA B 1 20 ? -10.344 16.578 6.762 1 95.81 20 ALA B N 1
ATOM 878 C CA . ALA B 1 20 ? -11.102 15.438 7.258 1 95.81 20 ALA B CA 1
ATOM 879 C C . ALA B 1 20 ? -12.555 15.5 6.797 1 95.81 20 ALA B C 1
ATOM 881 O O . ALA B 1 20 ? -13.156 14.477 6.477 1 95.81 20 ALA B O 1
ATOM 882 N N . SER B 1 21 ? -13.055 16.688 6.789 1 96.38 21 SER B N 1
ATOM 883 C CA . SER B 1 21 ? -14.453 16.859 6.402 1 96.38 21 SER B CA 1
ATOM 884 C C . SER B 1 21 ? -14.68 16.469 4.945 1 96.38 21 SER B C 1
ATOM 886 O O . SER B 1 21 ? -15.727 15.922 4.598 1 96.38 21 SER B O 1
ATOM 888 N N . GLN B 1 22 ? -13.742 16.656 4.043 1 96.56 22 GLN B N 1
ATOM 889 C CA . GLN B 1 22 ? -13.844 16.375 2.613 1 96.56 22 GLN B CA 1
ATOM 890 C C . GLN B 1 22 ? -13.875 14.875 2.344 1 96.56 22 GLN B C 1
ATOM 892 O O . GLN B 1 22 ? -14.391 14.438 1.312 1 96.56 22 GLN B O 1
ATOM 897 N N . VAL B 1 23 ? -13.344 14.164 3.316 1 98 23 VAL B N 1
ATOM 898 C CA . VAL B 1 23 ? -13.234 12.742 3.018 1 98 23 VAL B CA 1
ATOM 899 C C . VAL B 1 23 ? -14.102 11.945 3.99 1 98 23 VAL B C 1
ATOM 901 O O . VAL B 1 23 ? -14.133 10.711 3.936 1 98 23 VAL B O 1
ATOM 904 N N . ALA B 1 24 ? -14.859 12.609 4.863 1 97.75 24 ALA B N 1
ATOM 905 C CA . ALA B 1 24 ? -15.578 11.984 5.965 1 97.75 24 ALA B CA 1
ATOM 906 C C . ALA B 1 24 ? -16.547 10.93 5.453 1 97.75 24 ALA B C 1
ATOM 908 O O . ALA B 1 24 ? -16.672 9.844 6.031 1 97.75 24 ALA B O 1
ATOM 909 N N . LYS B 1 25 ? -17.25 11.203 4.41 1 97.5 25 LYS B N 1
ATOM 910 C CA . LYS B 1 25 ? -18.25 10.289 3.889 1 97.5 25 LYS B CA 1
ATOM 911 C C . LYS B 1 25 ? -17.641 8.961 3.479 1 9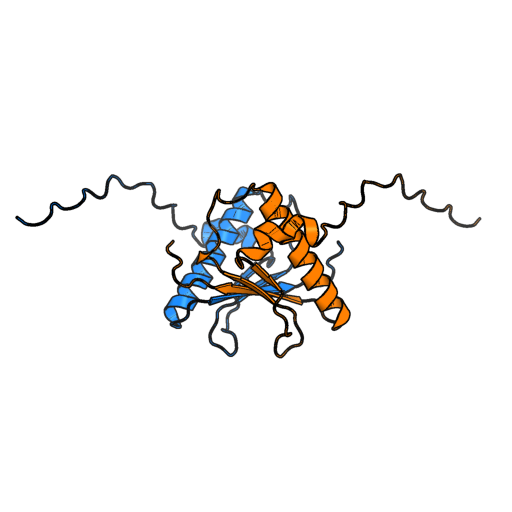7.5 25 LYS B C 1
ATOM 913 O O . LYS B 1 25 ? -18.062 7.898 3.943 1 97.5 25 LYS B O 1
ATOM 918 N N . GLU B 1 26 ? -16.625 8.938 2.609 1 98.06 26 GLU B N 1
ATOM 919 C CA . GLU B 1 26 ? -16.016 7.695 2.168 1 98.06 26 GLU B CA 1
ATOM 920 C C . GLU B 1 26 ? -15.188 7.059 3.287 1 98.06 26 GLU B C 1
ATOM 922 O O . GLU B 1 26 ? -15.125 5.832 3.398 1 98.06 26 GLU B O 1
ATOM 927 N N . ALA B 1 27 ? -14.586 7.883 4.164 1 98.25 27 ALA B N 1
ATOM 928 C CA . ALA B 1 27 ? -13.852 7.344 5.309 1 98.25 27 ALA B CA 1
ATOM 929 C C . ALA B 1 27 ? -14.766 6.52 6.207 1 98.25 27 ALA B C 1
ATOM 931 O O . ALA B 1 27 ? -14.344 5.516 6.785 1 98.25 27 ALA B O 1
ATOM 932 N N . SER B 1 28 ? -16.016 6.93 6.27 1 97.75 28 SER B N 1
ATOM 933 C CA . SER B 1 28 ? -16.969 6.293 7.172 1 97.75 28 SER B CA 1
ATOM 934 C C . SER B 1 28 ? -17.297 4.875 6.723 1 97.75 28 SER B C 1
ATOM 936 O O . SER B 1 28 ? -17.828 4.078 7.5 1 97.75 28 SER B O 1
ATOM 938 N N . SER B 1 29 ? -17.031 4.469 5.457 1 97.44 29 SER B N 1
ATOM 939 C CA . SER B 1 29 ? -17.203 3.1 4.98 1 97.44 29 SER B CA 1
ATOM 940 C C . SER B 1 29 ? -16.297 2.129 5.73 1 97.44 29 SER B C 1
ATOM 942 O O . SER B 1 29 ? -16.578 0.929 5.781 1 97.44 29 SER B O 1
ATOM 944 N N . GLY B 1 30 ? -15.117 2.67 6.246 1 97.94 30 GLY B N 1
ATOM 945 C CA . GLY B 1 30 ? -14.156 1.842 6.949 1 97.94 30 GLY B CA 1
ATOM 946 C C . GLY B 1 30 ? -13.211 1.109 6.016 1 97.94 30 GLY B C 1
ATOM 947 O O . GLY B 1 30 ? -12.43 0.26 6.453 1 97.94 30 GLY B O 1
ATOM 948 N N . LYS B 1 31 ? -13.25 1.445 4.734 1 98.12 31 LYS B N 1
ATOM 949 C CA . LYS B 1 31 ? -12.461 0.711 3.752 1 98.12 31 LYS B CA 1
ATOM 950 C C . LYS B 1 31 ? -10.969 0.967 3.939 1 98.12 31 LYS B C 1
ATOM 952 O O . LYS B 1 31 ? -10.133 0.183 3.48 1 98.12 31 LYS B O 1
ATOM 957 N N . ALA B 1 32 ? -10.656 2.098 4.578 1 98.69 32 ALA B N 1
ATOM 958 C CA . ALA B 1 32 ? -9.266 2.443 4.844 1 98.69 32 ALA B CA 1
ATOM 959 C C . ALA B 1 32 ? -9.156 3.438 5.996 1 98.69 32 ALA B C 1
ATOM 961 O O . ALA B 1 32 ? -10 4.324 6.141 1 98.69 32 ALA B O 1
ATOM 962 N N . TYR B 1 33 ? -8.148 3.318 6.84 1 98.62 33 TYR B N 1
ATOM 963 C CA . TYR B 1 33 ? -7.91 4.234 7.949 1 98.62 33 TYR B CA 1
ATOM 964 C C . TYR B 1 33 ? -6.5 4.066 8.508 1 98.62 33 TYR B C 1
ATOM 966 O O . TYR B 1 33 ? -5.852 3.043 8.273 1 98.62 33 TYR B O 1
ATOM 974 N N . VAL B 1 34 ? -6.043 5.059 9.172 1 98.62 34 VAL B N 1
ATOM 975 C CA . VAL B 1 34 ? -4.777 4.961 9.891 1 98.62 34 VAL B CA 1
ATOM 976 C C . VAL B 1 34 ? -5.004 4.32 11.258 1 98.62 34 VAL B C 1
ATOM 978 O O . VAL B 1 34 ? -5.828 4.793 12.039 1 98.62 34 VAL B O 1
ATOM 981 N N . HIS B 1 35 ? -4.254 3.279 11.445 1 98 35 HIS B N 1
ATOM 982 C CA . HIS B 1 35 ? -4.402 2.576 12.711 1 98 35 HIS B CA 1
ATOM 983 C C . HIS B 1 35 ? -4.039 3.475 13.891 1 98 35 HIS B C 1
ATOM 985 O O . HIS B 1 35 ? -3.113 4.285 13.797 1 98 35 HIS B O 1
ATOM 991 N N . SER B 1 36 ? -4.684 3.312 15.016 1 96.31 36 SER B N 1
ATOM 992 C CA . SER B 1 36 ? -4.531 4.195 16.172 1 96.31 36 SER B CA 1
ATOM 993 C C . SER B 1 36 ? -3.201 3.959 16.875 1 96.31 36 SER B C 1
ATOM 995 O O . SER B 1 36 ? -2.697 4.844 17.562 1 96.31 36 SER B O 1
ATOM 997 N N . HIS B 1 37 ? -2.645 2.783 16.703 1 95.56 37 HIS B N 1
ATOM 998 C CA . HIS 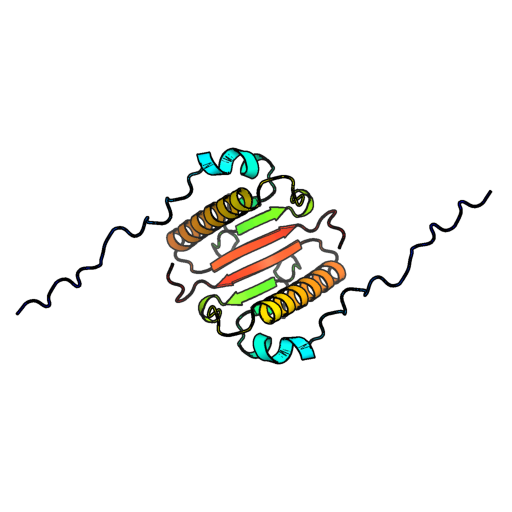B 1 37 ? -1.372 2.457 17.328 1 95.56 37 HIS B CA 1
ATOM 999 C C . HIS B 1 37 ? -0.273 2.264 16.297 1 95.56 37 HIS B C 1
ATOM 1001 O O . HIS B 1 37 ? -0.539 1.809 15.18 1 95.56 37 HIS B O 1
ATOM 1007 N N . LEU B 1 38 ? 0.926 2.539 16.688 1 96.75 38 LEU B N 1
ATOM 1008 C CA . LEU B 1 38 ? 2.1 2.213 15.883 1 96.75 38 LEU B CA 1
ATOM 1009 C C . LEU B 1 38 ? 2.473 0.741 16.047 1 96.75 38 LEU B C 1
ATOM 1011 O O . LEU B 1 38 ? 2.109 0.106 17.031 1 96.75 38 LEU B O 1
ATOM 1015 N N . ASP B 1 39 ? 3.158 0.235 14.977 1 95.06 39 ASP B N 1
ATOM 1016 C CA . ASP B 1 39 ? 3.6 -1.146 15.141 1 95.06 39 ASP B CA 1
ATOM 1017 C C . ASP B 1 39 ? 4.75 -1.241 16.141 1 95.06 39 ASP B C 1
ATOM 1019 O O . ASP B 1 39 ? 5.125 -0.244 16.766 1 95.06 39 ASP B O 1
ATOM 1023 N N . VAL B 1 40 ? 5.227 -2.404 16.391 1 91.69 40 VAL B N 1
ATOM 1024 C CA . VAL B 1 40 ? 6.211 -2.672 17.438 1 91.69 40 VAL B CA 1
ATOM 1025 C C . VAL B 1 40 ? 7.508 -1.925 17.125 1 91.69 40 VAL B C 1
ATOM 1027 O O . VAL B 1 40 ? 8.336 -1.723 18.016 1 91.69 40 VAL B O 1
ATOM 1030 N N . TYR B 1 41 ? 7.699 -1.423 15.898 1 93.19 41 TYR B N 1
ATOM 1031 C CA . TYR B 1 41 ? 8.906 -0.707 15.5 1 93.19 41 TYR B CA 1
ATOM 1032 C C . TYR B 1 41 ? 8.648 0.792 15.406 1 93.19 41 TYR B C 1
ATOM 1034 O O . TYR B 1 41 ? 9.484 1.545 14.914 1 93.19 41 TYR B O 1
ATOM 1042 N N . GLY B 1 42 ? 7.398 1.214 15.836 1 95.88 42 GLY B N 1
ATOM 1043 C CA . GLY B 1 42 ? 7.09 2.635 15.883 1 95.88 42 GLY B CA 1
ATOM 1044 C C . GLY B 1 42 ? 6.617 3.189 14.555 1 95.88 42 GLY B C 1
ATOM 1045 O O . GLY B 1 42 ? 6.73 4.391 14.305 1 95.88 42 GLY B O 1
ATOM 1046 N N . ARG B 1 43 ? 6.203 2.301 13.711 1 98 43 ARG B N 1
ATOM 1047 C CA . ARG B 1 43 ? 5.75 2.736 12.398 1 98 43 ARG B CA 1
ATOM 1048 C C . ARG B 1 43 ? 4.23 2.836 12.344 1 98 43 ARG B C 1
ATOM 1050 O O . ARG B 1 43 ? 3.529 1.994 12.906 1 98 43 ARG B O 1
ATOM 1057 N N . PRO B 1 44 ? 3.688 3.898 11.711 1 98.62 44 PRO B N 1
ATOM 1058 C CA . PRO B 1 44 ? 2.24 3.967 11.492 1 98.62 44 PRO B CA 1
ATOM 1059 C C . PRO B 1 44 ? 1.755 2.975 10.438 1 98.62 44 PRO B C 1
ATOM 1061 O O . PRO B 1 44 ? 2.521 2.584 9.555 1 98.62 44 PRO B O 1
ATOM 1064 N N . ALA B 1 45 ? 0.5 2.615 10.578 1 98.62 45 ALA B N 1
ATOM 1065 C CA . ALA B 1 45 ? -0.07 1.632 9.656 1 98.62 45 ALA B CA 1
ATOM 1066 C C . ALA B 1 45 ? -1.391 2.125 9.078 1 98.62 45 ALA B C 1
ATOM 1068 O O . ALA B 1 45 ? -2.256 2.611 9.805 1 98.62 45 ALA B O 1
ATOM 1069 N N . ILE B 1 46 ? -1.468 2.094 7.777 1 98.81 46 ILE B N 1
ATOM 1070 C CA . ILE B 1 46 ? -2.748 2.271 7.102 1 98.81 46 ILE B CA 1
ATOM 1071 C C . ILE B 1 46 ? -3.396 0.911 6.855 1 98.81 46 ILE B C 1
ATOM 1073 O O . ILE B 1 46 ? -2.779 0.021 6.266 1 98.81 46 ILE B O 1
ATOM 1077 N N . VAL B 1 47 ? -4.602 0.762 7.316 1 98.81 47 VAL B N 1
ATOM 1078 C CA . VAL B 1 47 ? -5.348 -0.48 7.137 1 98.81 47 VAL B CA 1
ATOM 1079 C C . VAL B 1 47 ? -6.309 -0.343 5.961 1 98.81 47 VAL B C 1
ATOM 1081 O O . VAL B 1 47 ? -7.059 0.631 5.875 1 98.81 47 VAL B O 1
ATOM 1084 N N . ILE B 1 48 ? -6.203 -1.246 5.059 1 98.5 48 ILE B N 1
ATOM 1085 C CA . ILE B 1 48 ? -7.082 -1.312 3.896 1 98.5 48 ILE B CA 1
ATOM 1086 C C . ILE B 1 48 ? -7.918 -2.588 3.953 1 98.5 48 ILE B C 1
ATOM 1088 O O . ILE B 1 48 ? -7.375 -3.695 3.945 1 98.5 48 ILE B O 1
ATOM 1092 N N . ARG B 1 49 ? -9.195 -2.445 4.086 1 98 49 ARG B N 1
ATOM 1093 C CA . ARG B 1 49 ? -10.125 -3.568 4.074 1 98 49 ARG B CA 1
ATOM 1094 C C . ARG B 1 49 ? -10.727 -3.766 2.684 1 98 49 ARG B C 1
ATOM 1096 O O . ARG B 1 49 ? -11.703 -3.107 2.326 1 98 49 ARG B O 1
ATOM 1103 N N . THR B 1 50 ? -10.188 -4.762 1.912 1 96 50 THR B N 1
ATOM 1104 C CA . THR B 1 50 ? -10.445 -4.891 0.482 1 96 50 THR B CA 1
ATOM 1105 C C . THR B 1 50 ? -11.906 -5.234 0.222 1 96 50 THR B C 1
ATOM 1107 O O . THR B 1 50 ? -12.477 -4.816 -0.786 1 96 50 THR B O 1
ATOM 1110 N N . ARG B 1 51 ? -12.477 -5.891 1.167 1 94.19 51 ARG B N 1
ATOM 1111 C CA . ARG B 1 51 ? -13.867 -6.305 1.001 1 94.19 51 ARG B CA 1
ATOM 1112 C C . ARG B 1 51 ? -14.797 -5.098 0.973 1 94.19 51 ARG B C 1
ATOM 1114 O O . ARG B 1 51 ? -15.898 -5.172 0.432 1 94.19 51 ARG B O 1
ATOM 1121 N N . LEU B 1 52 ? -14.367 -3.986 1.52 1 96.12 52 LEU B N 1
ATOM 1122 C CA . LEU B 1 52 ? -15.203 -2.793 1.613 1 96.12 52 LEU B CA 1
ATOM 1123 C C . LEU B 1 52 ? -14.922 -1.841 0.455 1 96.12 52 LEU B C 1
ATOM 1125 O O . LEU B 1 52 ? -15.586 -0.815 0.311 1 96.12 52 LEU B O 1
ATOM 1129 N N . HIS B 1 53 ? -13.898 -2.205 -0.313 1 93.88 53 HIS B N 1
ATOM 1130 C CA . HIS B 1 53 ? -13.586 -1.422 -1.504 1 93.88 53 HIS B CA 1
ATOM 1131 C C . HIS B 1 53 ? -14.414 -1.884 -2.697 1 93.88 53 HIS B C 1
ATOM 1133 O O . HIS B 1 53 ? -14.016 -2.801 -3.42 1 93.88 53 HIS B O 1
ATOM 1139 N N . VAL B 1 54 ? -15.516 -1.243 -2.928 1 91.88 54 VAL B N 1
ATOM 1140 C CA . VAL B 1 54 ? -16.406 -1.56 -4.035 1 91.88 54 VAL B CA 1
ATOM 1141 C C . VAL B 1 54 ? -16.219 -0.541 -5.16 1 91.88 54 VAL B C 1
ATOM 1143 O O . VAL B 1 54 ? -16.516 0.646 -4.984 1 91.88 54 VAL B O 1
ATOM 1146 N N . VAL B 1 55 ? -15.711 -1.083 -6.281 1 88.5 55 VAL B N 1
ATOM 1147 C CA . VAL B 1 55 ? -15.469 -0.212 -7.426 1 88.5 55 VAL B CA 1
ATOM 1148 C C . VAL B 1 55 ? -16.766 0.48 -7.832 1 88.5 55 VAL B C 1
ATOM 1150 O O . VAL B 1 55 ? -17.828 -0.16 -7.918 1 88.5 55 VAL B O 1
ATOM 1153 N N . GLY B 1 56 ? -16.672 1.812 -8.031 1 93.56 56 GLY B N 1
ATOM 1154 C CA . GLY B 1 56 ? -17.828 2.557 -8.508 1 93.56 56 GLY B CA 1
ATOM 1155 C C . GLY B 1 56 ? -18.734 3.041 -7.391 1 93.56 56 GLY B C 1
ATOM 1156 O O . GLY B 1 56 ? -19.656 3.814 -7.629 1 93.56 56 GLY B O 1
ATOM 1157 N N . GLN B 1 57 ? -18.547 2.662 -6.207 1 96 57 GLN B N 1
ATOM 1158 C CA . GLN B 1 57 ? -19.359 3.082 -5.07 1 96 57 GLN B CA 1
ATOM 1159 C C . GLN B 1 57 ? -19.188 4.574 -4.793 1 96 57 GLN B C 1
ATOM 1161 O O . GLN B 1 57 ? -20.141 5.242 -4.359 1 96 57 GLN B O 1
ATOM 1166 N N . TYR B 1 58 ? -17.969 5.125 -4.996 1 96.69 58 TYR B N 1
ATOM 1167 C CA . TYR B 1 58 ? -17.625 6.535 -4.855 1 96.69 58 TYR B CA 1
ATOM 1168 C C . TYR B 1 58 ? -16.969 7.066 -6.121 1 96.69 58 TYR B C 1
ATOM 1170 O O . TYR B 1 58 ? -16.344 6.309 -6.867 1 96.69 58 TYR B O 1
ATOM 1178 N N . PRO B 1 59 ? -17.109 8.367 -6.324 1 96.75 59 PRO B N 1
ATOM 1179 C CA . PRO B 1 59 ? -16.312 8.945 -7.41 1 96.75 59 PRO B CA 1
ATOM 1180 C C . PRO B 1 59 ? -14.812 8.727 -7.23 1 96.75 59 PRO B C 1
ATOM 1182 O O . PRO B 1 59 ? -14.305 8.805 -6.105 1 96.75 59 PRO B O 1
ATOM 1185 N N . ILE B 1 60 ? -14.156 8.445 -8.344 1 95.31 60 ILE B N 1
ATOM 1186 C CA . ILE B 1 60 ? -12.734 8.102 -8.305 1 95.31 60 ILE B CA 1
ATOM 1187 C C . ILE B 1 60 ? -11.953 9.234 -7.633 1 95.31 60 ILE B C 1
ATOM 1189 O O . ILE B 1 60 ? -10.992 8.984 -6.898 1 95.31 60 ILE B O 1
ATOM 1193 N N . ASN B 1 61 ? -12.328 10.484 -7.867 1 95.25 61 ASN B N 1
ATOM 1194 C CA . ASN B 1 61 ? -11.625 11.617 -7.277 1 95.25 61 ASN B CA 1
ATOM 1195 C C . ASN B 1 61 ? -11.781 11.648 -5.758 1 95.25 61 ASN B C 1
ATOM 1197 O O . ASN B 1 61 ? -10.883 12.078 -5.043 1 95.25 61 ASN B O 1
ATOM 1201 N N . ASP B 1 62 ? -12.906 11.188 -5.258 1 96.38 62 ASP B N 1
ATOM 1202 C CA . ASP B 1 62 ? -13.102 11.102 -3.812 1 96.38 62 ASP B CA 1
ATOM 1203 C C . ASP B 1 62 ? -12.188 10.047 -3.195 1 96.38 62 ASP B C 1
ATOM 1205 O O . ASP B 1 62 ? -11.594 10.273 -2.141 1 96.38 62 ASP B O 1
ATOM 1209 N N . SER B 1 63 ? -12.141 8.953 -3.852 1 96.44 63 SER B N 1
ATOM 1210 C CA . SER B 1 63 ? -11.25 7.891 -3.389 1 96.44 63 SER B CA 1
ATOM 1211 C C . SER B 1 63 ? -9.797 8.344 -3.391 1 96.44 63 SER B C 1
ATOM 1213 O O . SER B 1 63 ? -9.039 8.016 -2.477 1 96.44 63 SER B O 1
ATOM 1215 N N . LYS B 1 64 ? -9.453 9.102 -4.375 1 95.94 64 LYS B N 1
ATOM 1216 C CA . LYS B 1 64 ? -8.102 9.656 -4.43 1 95.94 64 LYS B CA 1
ATOM 1217 C C . LYS B 1 64 ? -7.855 10.617 -3.268 1 95.94 64 LYS B C 1
ATOM 1219 O O . LYS B 1 64 ? -6.801 10.57 -2.631 1 95.94 64 LYS B O 1
ATOM 1224 N N . ARG B 1 65 ? -8.797 11.461 -2.963 1 96.81 65 ARG B N 1
ATOM 1225 C CA . ARG B 1 65 ? -8.664 12.398 -1.856 1 96.81 65 ARG B CA 1
ATOM 1226 C C . ARG B 1 65 ? -8.508 11.664 -0.529 1 96.81 65 ARG B C 1
ATOM 1228 O O . ARG B 1 65 ? -7.684 12.055 0.304 1 96.81 65 ARG B O 1
ATOM 1235 N N . LEU B 1 66 ? -9.305 10.617 -0.385 1 98 66 LEU B N 1
ATOM 1236 C CA . LEU B 1 66 ? -9.172 9.828 0.839 1 98 66 LEU B CA 1
ATOM 1237 C C . LEU B 1 66 ? -7.777 9.227 0.952 1 98 66 LEU B C 1
ATOM 1239 O O . LEU B 1 66 ? -7.152 9.297 2.014 1 98 66 LEU B O 1
ATOM 1243 N N . ALA B 1 67 ? -7.297 8.688 -0.09 1 97.38 67 ALA B N 1
ATOM 1244 C CA . ALA B 1 67 ? -5.969 8.086 -0.087 1 97.38 67 ALA B CA 1
ATOM 1245 C C . ALA B 1 67 ? -4.902 9.109 0.283 1 97.38 67 ALA B C 1
ATOM 1247 O O . ALA B 1 67 ? -4.062 8.859 1.151 1 97.38 67 ALA B O 1
ATOM 1248 N N . VAL B 1 68 ? -4.945 10.266 -0.339 1 96.75 68 VAL B N 1
ATOM 1249 C CA . VAL B 1 68 ? -3.965 11.312 -0.094 1 96.75 68 VAL B CA 1
ATOM 1250 C C . VAL B 1 68 ? -4.047 11.766 1.362 1 96.75 68 VAL B C 1
ATOM 1252 O O . VAL B 1 68 ? -3.018 11.945 2.02 1 96.75 68 VAL B O 1
ATOM 1255 N N . PHE B 1 69 ? -5.27 11.891 1.824 1 97.88 69 PHE B N 1
ATOM 1256 C CA . PHE B 1 69 ? -5.488 12.312 3.203 1 97.88 69 PHE B CA 1
ATOM 1257 C C . PHE B 1 69 ? -4.855 11.32 4.176 1 97.88 69 PHE B C 1
ATOM 1259 O O . PHE B 1 69 ? -4.133 11.719 5.094 1 97.88 69 PHE B O 1
ATOM 1266 N N . LEU B 1 70 ? -5.051 10.062 3.984 1 97.94 70 LEU B N 1
ATOM 1267 C CA . LEU B 1 70 ? -4.547 9.023 4.879 1 97.94 70 LEU B CA 1
ATOM 1268 C C . LEU B 1 70 ? -3.029 8.906 4.77 1 97.94 70 LEU B C 1
ATOM 1270 O O . LEU B 1 70 ? -2.346 8.719 5.777 1 97.94 70 LEU B O 1
ATOM 1274 N N . ILE B 1 71 ? -2.496 9.016 3.561 1 96.62 71 ILE B N 1
ATOM 1275 C CA . ILE B 1 71 ? -1.054 8.953 3.352 1 96.62 71 ILE B CA 1
ATOM 1276 C C . ILE B 1 71 ? -0.376 10.125 4.062 1 96.62 71 ILE B C 1
ATOM 1278 O O . ILE B 1 71 ? 0.606 9.938 4.781 1 96.62 71 ILE B O 1
ATOM 1282 N N . ASP B 1 72 ? -0.938 11.297 3.938 1 95.38 72 ASP B N 1
ATOM 1283 C CA . ASP B 1 72 ? -0.405 12.477 4.609 1 95.38 72 ASP B CA 1
ATOM 1284 C C . ASP B 1 72 ? -0.421 12.297 6.125 1 95.38 72 ASP B C 1
ATOM 1286 O O . ASP B 1 72 ? 0.543 12.656 6.809 1 95.38 72 ASP B O 1
ATOM 1290 N N . GLN B 1 73 ? -1.52 11.812 6.574 1 97.06 73 GLN B N 1
ATOM 1291 C CA . GLN B 1 73 ? -1.646 11.562 8.008 1 97.06 73 GLN B CA 1
ATOM 1292 C C . GLN B 1 73 ? -0.59 10.57 8.484 1 97.06 73 GLN B C 1
ATOM 1294 O O . GLN B 1 73 ? 0.04 10.781 9.523 1 97.06 73 GLN B O 1
ATOM 1299 N N . ALA B 1 74 ? -0.409 9.508 7.734 1 97.81 74 ALA B N 1
ATOM 1300 C CA . ALA B 1 74 ? 0.564 8.477 8.094 1 97.81 74 ALA B CA 1
ATOM 1301 C C . ALA B 1 74 ? 1.988 9.023 8.031 1 97.81 74 ALA B C 1
ATOM 1303 O O . ALA B 1 74 ? 2.82 8.711 8.883 1 97.81 74 ALA B O 1
ATOM 1304 N N . ILE B 1 75 ? 2.283 9.859 7.035 1 96.38 75 ILE B N 1
ATOM 1305 C CA . ILE B 1 75 ? 3.602 10.469 6.906 1 96.38 75 ILE B CA 1
ATOM 1306 C C . ILE B 1 75 ? 3.877 11.367 8.109 1 96.38 75 ILE B C 1
ATOM 1308 O O . ILE B 1 75 ? 4.957 11.305 8.703 1 96.38 75 ILE B O 1
ATOM 1312 N N . ALA B 1 76 ? 2.873 12.188 8.5 1 95.69 76 ALA B N 1
ATOM 1313 C CA . ALA B 1 76 ? 3.018 13.078 9.656 1 95.69 76 ALA B CA 1
ATOM 1314 C C . ALA B 1 76 ? 3.301 12.281 10.922 1 95.69 76 ALA B C 1
ATOM 1316 O O . ALA B 1 76 ? 4.148 12.672 11.727 1 95.69 76 ALA B O 1
ATOM 1317 N N . GLN B 1 77 ? 2.65 11.148 11.055 1 97.19 77 GLN B N 1
ATOM 1318 C CA . GLN B 1 77 ? 2.852 10.297 12.227 1 97.19 77 GLN B CA 1
ATOM 1319 C C . GLN B 1 77 ? 4.242 9.672 12.227 1 97.19 77 GLN B C 1
ATOM 1321 O O . GLN B 1 77 ? 4.887 9.562 13.266 1 97.19 77 GLN B O 1
ATOM 1326 N N . ALA B 1 78 ? 4.637 9.234 11.062 1 97.12 78 ALA B N 1
ATOM 1327 C CA . ALA B 1 78 ? 5.977 8.664 10.938 1 97.12 78 ALA B CA 1
ATOM 1328 C C . ALA B 1 78 ? 7.047 9.68 11.328 1 97.12 78 ALA B C 1
ATOM 1330 O O . ALA B 1 78 ? 7.941 9.383 12.117 1 97.12 78 ALA B O 1
ATOM 1331 N N . GLN B 1 79 ? 6.875 10.898 10.844 1 95.12 79 GLN B N 1
ATOM 1332 C CA . GLN B 1 79 ? 7.832 11.961 11.125 1 95.12 79 GLN B CA 1
ATOM 1333 C C . GLN B 1 79 ? 7.844 12.32 12.602 1 95.12 79 GLN B C 1
ATOM 1335 O O . GLN B 1 79 ? 8.906 12.492 13.203 1 95.12 79 GLN B O 1
ATOM 1340 N N . ALA B 1 80 ? 6.641 12.367 13.195 1 96.25 80 ALA B N 1
ATOM 1341 C CA . ALA B 1 80 ? 6.523 12.703 14.609 1 96.25 80 ALA B CA 1
ATOM 1342 C C . ALA B 1 80 ? 7.211 11.648 15.477 1 96.25 80 ALA B C 1
ATOM 1344 O O . ALA B 1 80 ? 7.758 11.969 16.531 1 96.25 80 ALA B O 1
ATOM 1345 N N . ALA B 1 81 ? 7.273 10.375 14.992 1 96.19 81 ALA B N 1
ATOM 1346 C CA . ALA B 1 81 ? 7.875 9.266 15.734 1 96.19 81 ALA B CA 1
ATOM 1347 C C . ALA B 1 81 ? 9.359 9.125 15.398 1 96.19 81 ALA B C 1
ATOM 1349 O O . ALA B 1 81 ? 10.031 8.227 15.906 1 96.19 81 ALA B O 1
ATOM 1350 N N . GLY B 1 82 ? 9.844 9.992 14.484 1 95.81 82 GLY B N 1
ATOM 1351 C CA . GLY B 1 82 ? 11.25 9.984 14.102 1 95.81 82 GLY B CA 1
ATOM 1352 C C . GLY B 1 82 ? 11.586 8.93 13.07 1 95.81 82 GLY B C 1
ATOM 1353 O O . GLY B 1 82 ? 12.75 8.547 12.922 1 95.81 82 GLY B O 1
ATOM 1354 N N . GLY B 1 83 ? 10.508 8.445 12.484 1 96.88 83 GLY B N 1
ATOM 1355 C CA . GLY B 1 83 ? 10.727 7.379 11.523 1 96.88 83 GLY B CA 1
ATOM 1356 C C . GLY B 1 83 ? 10.539 7.832 10.086 1 96.88 83 GLY B C 1
ATOM 1357 O O . GLY B 1 83 ? 10.188 8.984 9.828 1 96.88 83 GLY B O 1
ATOM 1358 N N . GLU B 1 84 ? 10.836 6.855 9.164 1 96.19 84 GLU B N 1
ATOM 1359 C CA . GLU B 1 84 ? 10.766 7.148 7.734 1 96.19 84 GLU B CA 1
ATOM 1360 C C . GLU B 1 84 ? 10.031 6.043 6.977 1 96.19 84 GLU B C 1
ATOM 1362 O O . GLU B 1 84 ? 10.25 5.855 5.777 1 96.19 84 GLU B O 1
ATOM 1367 N N . GLN B 1 85 ? 9.242 5.297 7.691 1 98.19 85 GLN B N 1
ATOM 1368 C CA . GLN B 1 85 ? 8.508 4.211 7.051 1 98.19 85 GLN B CA 1
ATOM 1369 C C . GLN B 1 85 ? 7.039 4.211 7.477 1 98.19 85 GLN B C 1
ATOM 1371 O O . GLN B 1 85 ? 6.719 4.559 8.617 1 98.19 85 GLN B O 1
ATOM 1376 N N . ILE B 1 86 ? 6.191 3.857 6.535 1 98.31 86 ILE B N 1
ATOM 1377 C CA . ILE B 1 86 ? 4.77 3.633 6.77 1 98.31 86 ILE B CA 1
ATOM 1378 C C . ILE B 1 86 ? 4.402 2.205 6.375 1 98.31 86 ILE B C 1
ATOM 1380 O O . ILE B 1 86 ? 4.891 1.688 5.367 1 98.31 86 ILE B O 1
ATOM 1384 N N . LEU B 1 87 ? 3.516 1.593 7.129 1 98.5 87 LEU B N 1
ATOM 1385 C CA . LEU B 1 87 ? 3.027 0.255 6.812 1 98.5 87 LEU B CA 1
ATOM 1386 C C . LEU B 1 87 ? 1.639 0.318 6.184 1 98.5 87 LEU B C 1
ATOM 1388 O O . LEU B 1 87 ? 0.782 1.081 6.637 1 98.5 87 LEU B O 1
ATOM 1392 N N . GLY B 1 88 ? 1.447 -0.405 5.168 1 98.56 88 GLY B N 1
ATOM 1393 C CA . GLY B 1 88 ? 0.121 -0.767 4.695 1 98.56 88 GLY B CA 1
ATOM 1394 C C . GLY B 1 88 ? -0.29 -2.172 5.09 1 98.56 88 GLY B C 1
ATOM 1395 O O . GLY B 1 88 ? 0.484 -3.119 4.93 1 98.56 88 GLY B O 1
ATOM 1396 N N . ILE B 1 89 ? -1.419 -2.348 5.695 1 98.25 89 ILE B N 1
ATOM 1397 C CA . ILE B 1 89 ? -1.993 -3.66 5.965 1 98.25 89 ILE B CA 1
ATOM 1398 C C . ILE B 1 89 ? -3.178 -3.908 5.031 1 98.25 89 ILE B C 1
ATOM 1400 O O . ILE B 1 89 ? -4.207 -3.236 5.137 1 98.25 89 ILE B O 1
ATOM 1404 N N . PHE B 1 90 ? -3.027 -4.824 4.168 1 98.19 90 PHE B N 1
ATOM 1405 C CA . PHE B 1 90 ? -4.086 -5.199 3.236 1 98.19 90 PHE B CA 1
ATOM 1406 C C . PHE B 1 90 ? -4.828 -6.434 3.732 1 98.19 90 PHE B C 1
ATOM 1408 O O . PHE B 1 90 ? -4.266 -7.531 3.764 1 98.19 90 PHE B O 1
ATOM 1415 N N . ASP B 1 91 ? -6.023 -6.246 4.129 1 97.81 91 ASP B N 1
ATOM 1416 C CA . ASP B 1 91 ? -6.91 -7.305 4.594 1 97.81 91 ASP B CA 1
ATOM 1417 C C . ASP B 1 91 ? -7.664 -7.941 3.428 1 97.81 91 ASP B C 1
ATOM 1419 O O . ASP B 1 91 ? -8.531 -7.309 2.824 1 97.81 91 ASP B O 1
ATOM 1423 N N . LEU B 1 92 ? -7.383 -9.242 3.086 1 96.06 92 LEU B N 1
ATOM 1424 C CA . LEU B 1 92 ? -7.898 -9.891 1.887 1 96.06 92 LEU B CA 1
ATOM 1425 C C . LEU B 1 92 ? -9.062 -10.82 2.229 1 96.06 92 LEU B C 1
ATOM 1427 O O . LEU B 1 92 ? -9.5 -11.609 1.387 1 96.06 92 LEU B O 1
ATOM 1431 N N . ARG B 1 93 ? -9.516 -10.68 3.455 1 92.56 93 ARG B N 1
ATOM 1432 C CA . ARG B 1 93 ? -10.656 -11.516 3.822 1 92.56 93 ARG B CA 1
ATOM 1433 C C . ARG B 1 93 ? -11.844 -11.258 2.898 1 92.56 93 ARG B C 1
ATOM 1435 O O . ARG B 1 93 ? -12.18 -10.109 2.623 1 92.56 93 ARG B O 1
ATOM 1442 N N . ASP B 1 94 ? -12.406 -12.344 2.41 1 88.94 94 ASP B N 1
ATOM 1443 C CA . ASP B 1 94 ? -13.57 -12.328 1.531 1 88.94 94 ASP B CA 1
ATOM 1444 C C . ASP B 1 94 ? -13.25 -11.641 0.205 1 88.94 94 ASP B C 1
ATOM 1446 O O . ASP B 1 94 ? -14.141 -11.117 -0.462 1 88.94 94 ASP B O 1
ATOM 1450 N N . PHE B 1 95 ? -11.922 -11.492 0.034 1 82.38 95 PHE B N 1
ATOM 1451 C CA . PHE B 1 95 ? -11.5 -10.953 -1.254 1 82.38 95 PHE B CA 1
ATOM 1452 C C . PHE B 1 95 ? -11.391 -12.062 -2.295 1 82.38 95 PHE B C 1
ATOM 1454 O O . PHE B 1 95 ? -10.781 -13.102 -2.039 1 82.38 95 PHE B O 1
ATOM 1461 N N . GLN B 1 96 ? -12.086 -11.984 -3.322 1 71.31 96 GLN B N 1
ATOM 1462 C CA . GLN B 1 96 ? -12.016 -12.953 -4.414 1 71.31 96 GLN B CA 1
ATOM 1463 C C . GLN B 1 96 ? -11.375 -12.336 -5.652 1 71.31 96 GLN B C 1
ATOM 1465 O O . GLN B 1 96 ? -11.641 -11.18 -5.988 1 71.31 96 GLN B O 1
ATOM 1470 N N . VAL B 1 97 ? -10.242 -12.805 -6.16 1 59.31 97 VAL B N 1
ATOM 1471 C CA . VAL B 1 97 ? -9.586 -12.32 -7.371 1 59.31 97 VAL B CA 1
ATOM 1472 C C . VAL B 1 97 ? -10.203 -12.992 -8.594 1 59.31 97 VAL B C 1
ATOM 1474 O O . VAL B 1 97 ? -10.727 -14.109 -8.5 1 59.31 97 VAL B O 1
#

InterP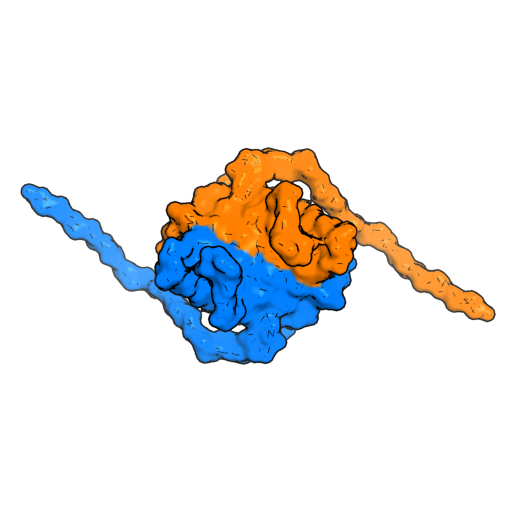ro domains:
  IPR001251 CRAL-TRIO lipid binding domain [PF00650] (28-96)
  IPR036865 CRAL-TRIO lipid binding domain superfamily [G3DSA:3.40.525.10] (5-97)
  IPR036865 CRAL-TRIO lipid binding domain superfamily [SSF52087] (23-96)

pLDDT: mean 85.72, std 22.26, range [26.52, 98.81]

Sequence (194 aa):
MQPAANPTSAADPRPDHITASQVAKEASSGKAYVHSHLDVYGRPAIVIRTRLHVVGQYPINDSKRLAVFLIDQAIAQAQAAGGEQILGIFDLRDFQVMQPAANPTSAADPRPDHITASQVAKEASSGKAYVHSHLDVYGRPAIVIRTRLHVVGQYPINDSKRLAVFLIDQAIAQAQAAGGEQILGIFDLRDFQV

Secondary structure (DSSP, 8-state):
---------S---------HHHHHHHHTTTSEEE-SS--TTS--EEEEEGGG--TTSS-HHHHHHHHHHHHHHHHHHHHHTT--EEEEEEE-TT---/---------S---------HHHHHHHHTTTSEEE-SS--TTS--EEEEEGGG--TTSS-HHHHHHHHHHHHHHHHHHHHHTT--EEEEEEE-TT---

Foldseek 3Di:
DPPDDPPPDDCPVPPPQLDCVLQVVVVVLVQKAWDPDAPPVQAIEIEGEVVSDDPPPDPPVSVVSVVVNRVVVRCVSQVVSVHDDHHYHYHCVVPDD/DPPPDPPPDDCPVPPPQLDCVLQVVVVVLVQKAWDPDAPPVQAIEIEGEVVSDDPPPDPPVSVVSVVVNRVVVRCVSQVVSVHDDHHYHYHCVVPDD

Radius of gyration: 20.31 Å; Cα contacts (8 Å, |Δi|>4): 266; chains: 2; bounding box: 58×74×41 Å

Nearest PDB structures (foldseek):
  3w67-assembly1_B  TM=7.405E-01  e=4.944E-03  Mus musculus
  6zpd-assembly1_A  TM=7.423E-01  e=6.481E-03  Homo sapiens
  1oiz-assembly2_B  TM=7.346E-01  e=6.057E-03  Homo sapiens
  1r5l-assembly1_A  TM=7.338E-01  e=2.047E-02  Homo sapiens
  5mug-assembly1_A  TM=6.907E-01  e=1.913E-02  Homo sapiens

Solvent-accessible surface area (backbone atoms only — not comparable to full-atom values): 11395 Å² total; per-residue (Å²): 132,76,79,75,75,74,77,78,70,76,81,58,78,59,76,75,76,69,48,68,78,79,30,42,72,68,46,68,70,56,27,46,48,66,50,94,56,57,47,99,85,50,29,26,31,36,38,32,34,50,61,60,59,55,89,79,76,58,60,69,68,56,55,49,47,40,50,53,41,49,50,51,51,39,50,52,49,6,52,75,64,73,40,51,39,38,32,35,39,40,36,43,59,88,53,78,133,131,75,78,72,74,74,76,75,72,76,79,57,78,60,76,74,77,68,48,68,78,80,29,41,72,66,45,69,70,57,28,46,49,67,50,94,57,56,46,100,84,50,29,28,31,37,39,33,34,50,62,60,60,55,88,79,77,56,59,68,70,53,55,48,46,39,49,52,40,48,51,51,52,39,52,52,50,6,51,75,62,72,40,50,39,38,34,35,39,39,38,42,58,89,54,79,133